Protein AF-A0A1Y3CKL7-F1 (afdb_monomer_lite)

Sequence (317 aa):
MIQVKGFGCINDEIVVNDAALANHAFNLDKCYLYSNSNYLGYRLSKSLPLSNISVQTYENTKYHKLETQFMTFKQHLEHIEASKILGVAQRFLVNVNEHDEGIYQHGQYIQQNPKSIPYSPKDQAVEFSLYSEIAKISVCVDNMNDILKIMKSADYRKVRKLSEAYNDSLIIKAVMRHIDQNVFKRVKALKRYDTEQLEKLINQGLKKLDKCHEIGFIGSKLQHKFFTLDEEHRLVIRPKQAVNFVNKYCQVSILNSKKIYEQKIVNFECLGWGGYQYRALSYMSSITPRWIELNGERYDASLGGLVISVSELSIAA

pLDDT: mean 80.96, std 14.64, range [27.84, 97.81]

Structure (mmCIF, N/CA/C/O backbone):
data_AF-A0A1Y3CKL7-F1
#
_entry.id   AF-A0A1Y3CKL7-F1
#
loop_
_atom_site.group_PDB
_atom_site.id
_atom_site.type_symbol
_atom_site.label_atom_id
_atom_site.label_alt_id
_atom_site.label_comp_id
_atom_site.label_asym_id
_atom_site.label_entity_id
_atom_site.label_seq_id
_atom_site.pdbx_PDB_ins_code
_atom_site.Cartn_x
_atom_site.Cartn_y
_atom_site.Cartn_z
_atom_site.occupancy
_atom_site.B_iso_or_equiv
_atom_site.auth_seq_id
_atom_site.auth_comp_id
_atom_site.auth_asym_id
_atom_site.auth_atom_id
_atom_site.pdbx_PDB_model_num
ATOM 1 N N . MET A 1 1 ? 4.293 -23.844 35.782 1.00 32.72 1 MET A N 1
ATOM 2 C CA . MET A 1 1 ? 4.478 -25.023 34.911 1.00 32.72 1 MET A CA 1
ATOM 3 C C . MET A 1 1 ? 5.644 -24.724 33.971 1.00 32.72 1 MET A C 1
ATOM 5 O O . MET A 1 1 ? 5.502 -23.878 33.097 1.00 32.72 1 MET A O 1
ATOM 9 N N . ILE A 1 2 ? 6.829 -25.285 34.234 1.00 27.84 2 ILE A N 1
ATOM 10 C CA . ILE A 1 2 ? 8.044 -25.036 33.439 1.00 27.84 2 ILE A CA 1
ATOM 11 C C . ILE A 1 2 ? 7.982 -25.965 32.221 1.00 27.84 2 ILE A C 1
ATOM 13 O O . ILE A 1 2 ? 8.231 -27.158 32.340 1.00 27.84 2 ILE A O 1
ATOM 17 N N . GLN A 1 3 ? 7.591 -25.442 31.057 1.00 35.19 3 GLN A N 1
ATOM 18 C CA . GLN A 1 3 ? 7.658 -26.192 29.799 1.00 35.19 3 GLN A CA 1
ATOM 19 C C . GLN A 1 3 ? 9.116 -26.280 29.337 1.00 35.19 3 GLN A C 1
ATOM 21 O O . GLN A 1 3 ? 9.615 -25.401 28.632 1.00 35.19 3 GLN A O 1
ATOM 26 N N . VAL A 1 4 ? 9.806 -27.352 29.720 1.00 44.75 4 VAL A N 1
ATOM 27 C CA . VAL A 1 4 ? 11.068 -27.741 29.082 1.00 44.75 4 VAL A CA 1
ATOM 28 C C . VAL A 1 4 ? 10.707 -28.483 27.791 1.00 44.75 4 VAL A C 1
ATOM 30 O O . VAL A 1 4 ? 10.191 -29.594 27.836 1.00 44.75 4 VAL A O 1
ATOM 33 N N . LYS A 1 5 ? 10.937 -27.856 26.629 1.00 53.81 5 LYS A N 1
ATOM 34 C CA . LYS A 1 5 ? 10.480 -28.283 25.281 1.00 53.81 5 LYS A CA 1
ATOM 35 C C . LYS A 1 5 ? 11.058 -29.615 24.736 1.00 53.81 5 LYS A C 1
ATOM 37 O O . LYS A 1 5 ? 11.042 -29.821 23.528 1.00 53.81 5 LYS A O 1
ATOM 42 N N . GLY A 1 6 ? 11.557 -30.508 25.588 1.00 54.59 6 GLY A N 1
ATOM 43 C CA . GLY A 1 6 ? 12.088 -31.827 25.207 1.00 54.59 6 GLY A CA 1
ATOM 44 C C . GLY A 1 6 ? 11.461 -33.009 25.952 1.00 54.59 6 GLY A C 1
ATOM 45 O O . GLY A 1 6 ? 11.670 -34.151 25.554 1.00 54.59 6 GLY A O 1
ATOM 46 N N . PHE A 1 7 ? 10.668 -32.750 26.994 1.00 56.19 7 PHE A N 1
ATOM 47 C CA . PHE A 1 7 ? 10.088 -33.784 27.847 1.00 56.19 7 PHE A CA 1
ATOM 48 C C . PHE A 1 7 ? 8.566 -33.626 27.919 1.00 56.19 7 PHE A C 1
ATOM 50 O O . PHE A 1 7 ? 8.047 -32.511 28.011 1.00 56.19 7 PHE A O 1
ATOM 57 N N . GLY A 1 8 ? 7.857 -34.745 27.833 1.00 57.53 8 GLY A N 1
ATOM 58 C CA . GLY A 1 8 ? 6.432 -34.882 28.106 1.00 57.53 8 GLY A CA 1
ATOM 59 C C . GLY A 1 8 ? 6.201 -35.672 29.393 1.00 57.53 8 GLY A C 1
ATOM 60 O O . GLY A 1 8 ? 7.136 -36.210 29.978 1.00 57.53 8 GLY A O 1
ATOM 61 N N . CYS A 1 9 ? 4.949 -35.735 29.834 1.00 54.38 9 CYS A N 1
ATOM 62 C CA . CYS A 1 9 ? 4.526 -36.581 30.944 1.00 54.38 9 CYS A CA 1
ATOM 63 C C . CYS A 1 9 ? 3.371 -37.458 30.456 1.00 54.38 9 CYS A C 1
ATOM 65 O O . CYS A 1 9 ? 2.390 -36.926 29.931 1.00 54.38 9 CYS A O 1
ATOM 67 N N . ILE A 1 10 ? 3.508 -38.777 30.586 1.00 59.75 10 ILE A N 1
ATOM 68 C CA . ILE A 1 10 ? 2.442 -39.749 30.325 1.00 59.75 10 ILE A CA 1
ATOM 69 C C . ILE A 1 10 ? 2.371 -40.640 31.562 1.00 59.75 10 ILE A C 1
ATOM 71 O O . ILE A 1 10 ? 3.369 -41.254 31.917 1.00 59.75 10 ILE A O 1
ATOM 75 N N . ASN A 1 11 ? 1.207 -40.701 32.216 1.00 59.72 11 ASN A N 1
ATOM 76 C CA . ASN A 1 11 ? 0.989 -41.492 33.436 1.00 59.72 11 ASN A CA 1
ATOM 77 C C . ASN A 1 11 ? 2.028 -41.224 34.546 1.00 59.72 11 ASN A C 1
ATOM 79 O O . ASN A 1 11 ? 2.556 -42.160 35.134 1.00 59.72 11 ASN A O 1
ATOM 83 N N . ASP A 1 12 ? 2.340 -39.950 34.802 1.00 67.81 12 ASP A N 1
ATOM 84 C CA . ASP A 1 12 ? 3.338 -39.496 35.789 1.00 67.81 12 ASP A CA 1
ATOM 85 C C . ASP A 1 12 ? 4.795 -39.927 35.527 1.00 67.81 12 ASP A C 1
ATOM 87 O O . ASP A 1 12 ? 5.690 -39.606 36.311 1.00 67.81 12 ASP A O 1
ATOM 91 N N . GLU A 1 13 ? 5.077 -40.545 34.377 1.00 61.62 13 GLU A N 1
ATOM 92 C CA . GLU A 1 13 ? 6.436 -40.801 33.908 1.00 61.62 13 GLU A CA 1
ATOM 93 C C . GLU A 1 13 ? 6.894 -39.700 32.946 1.00 61.62 13 GLU A C 1
ATOM 95 O O . GLU A 1 13 ? 6.182 -39.295 32.020 1.00 61.62 13 GLU A O 1
ATOM 100 N N . ILE A 1 14 ? 8.112 -39.197 33.164 1.00 69.50 14 ILE A N 1
ATOM 101 C CA . ILE A 1 14 ? 8.747 -38.233 32.263 1.00 69.50 14 ILE A CA 1
ATOM 102 C C . ILE A 1 14 ? 9.202 -38.989 31.017 1.00 69.50 14 ILE A C 1
ATOM 104 O O . ILE A 1 14 ? 10.143 -39.779 31.068 1.00 69.50 14 ILE A O 1
ATOM 108 N N . VAL A 1 15 ? 8.559 -38.711 29.887 1.00 68.31 15 VAL A N 1
ATOM 109 C CA . VAL A 1 15 ? 8.851 -39.353 28.603 1.00 68.31 15 VAL A CA 1
ATOM 110 C C . VAL A 1 15 ? 9.522 -38.351 27.672 1.00 68.31 15 VAL A C 1
ATOM 112 O O . VAL A 1 15 ? 9.189 -37.165 27.657 1.00 68.31 15 VAL A O 1
ATOM 115 N N . VAL A 1 16 ? 10.478 -38.808 26.870 1.00 70.44 16 VAL A N 1
ATOM 116 C CA . VAL A 1 16 ? 11.099 -37.973 25.839 1.00 70.44 16 VAL A CA 1
ATOM 117 C C . VAL A 1 16 ? 10.074 -37.692 24.739 1.00 70.44 16 VAL A C 1
ATOM 119 O O . VAL A 1 16 ? 9.430 -38.602 24.225 1.00 70.44 16 VAL A O 1
ATOM 122 N N . ASN A 1 17 ? 9.889 -36.419 24.379 1.00 72.62 17 ASN A N 1
ATOM 123 C CA . ASN A 1 17 ? 8.992 -36.058 23.284 1.00 72.62 17 ASN A CA 1
ATOM 124 C C . ASN A 1 17 ? 9.756 -36.105 21.956 1.00 72.62 17 ASN A C 1
ATOM 126 O O . ASN A 1 17 ? 10.231 -35.080 21.457 1.00 72.62 17 ASN A O 1
ATOM 130 N N . ASP A 1 18 ? 9.858 -37.305 21.388 1.00 67.94 18 ASP A N 1
ATOM 131 C CA . ASP A 1 18 ? 10.599 -37.560 20.149 1.00 67.94 18 ASP A CA 1
ATOM 132 C C . ASP A 1 18 ? 10.104 -36.706 18.976 1.00 67.94 18 ASP A C 1
ATOM 134 O O . ASP A 1 18 ? 10.903 -36.241 18.166 1.00 67.94 18 ASP A O 1
ATOM 138 N N . ALA A 1 19 ? 8.802 -36.406 18.910 1.00 67.38 19 ALA A N 1
ATOM 139 C CA . ALA A 1 19 ? 8.233 -35.551 17.869 1.00 67.38 19 ALA A CA 1
ATOM 140 C C . ALA A 1 19 ? 8.690 -34.087 18.000 1.00 67.38 19 ALA A C 1
ATOM 142 O O . ALA A 1 19 ? 9.011 -33.436 17.001 1.00 67.38 19 ALA A O 1
ATOM 143 N N . ALA A 1 20 ? 8.753 -33.558 19.226 1.00 65.81 20 ALA A N 1
ATOM 144 C CA . ALA A 1 20 ? 9.260 -32.212 19.484 1.00 65.81 20 ALA A CA 1
ATOM 145 C C . ALA A 1 20 ? 10.767 -32.115 19.204 1.00 65.81 20 ALA A C 1
ATOM 147 O O . ALA A 1 20 ? 11.213 -31.139 18.594 1.00 65.81 20 ALA A O 1
ATOM 148 N N . LEU A 1 21 ? 11.535 -33.142 19.582 1.00 68.31 21 LEU A N 1
ATOM 149 C CA . LEU A 1 21 ? 12.965 -33.229 19.291 1.00 68.31 21 LEU A CA 1
ATOM 150 C C . LEU A 1 21 ? 13.237 -33.351 17.787 1.00 68.31 21 LEU A C 1
ATOM 152 O O . LEU A 1 21 ? 14.079 -32.619 17.267 1.00 68.31 21 LEU A O 1
ATOM 156 N N . ALA A 1 22 ? 12.489 -34.192 17.071 1.00 70.75 22 ALA A N 1
ATOM 157 C CA . ALA A 1 22 ? 12.605 -34.351 15.623 1.00 70.75 22 ALA A CA 1
ATOM 158 C C . ALA A 1 22 ? 12.264 -33.053 14.876 1.00 70.75 22 ALA A C 1
ATOM 160 O O . ALA A 1 22 ? 13.001 -32.638 13.984 1.00 70.75 22 ALA A O 1
ATOM 161 N N . ASN A 1 23 ? 11.195 -32.357 15.274 1.00 67.69 23 ASN A N 1
ATOM 162 C CA . ASN A 1 23 ? 10.833 -31.066 14.686 1.00 67.69 23 ASN A CA 1
ATOM 163 C C . ASN A 1 23 ? 11.895 -29.991 14.982 1.00 67.69 23 ASN A C 1
ATOM 165 O O . ASN A 1 23 ? 12.234 -29.179 14.120 1.00 67.69 23 ASN A O 1
ATOM 169 N N . HIS A 1 24 ? 12.466 -29.980 16.188 1.00 70.94 24 HIS A N 1
ATOM 170 C CA . HIS A 1 24 ? 13.547 -29.055 16.513 1.00 70.94 24 HIS A CA 1
ATOM 171 C C . HIS A 1 24 ? 14.810 -29.340 15.686 1.00 70.94 24 HIS A C 1
ATOM 173 O O . HIS A 1 24 ? 15.360 -28.415 15.089 1.00 70.94 24 HIS A O 1
ATOM 179 N N . ALA A 1 25 ? 15.211 -30.608 15.569 1.00 68.94 25 ALA A N 1
ATOM 180 C CA . ALA A 1 25 ? 16.330 -31.034 14.733 1.00 68.94 25 ALA A CA 1
ATOM 181 C C . ALA A 1 25 ? 16.113 -30.677 13.252 1.00 68.94 25 ALA A C 1
ATOM 183 O O . ALA A 1 25 ? 17.010 -30.131 12.617 1.00 68.94 25 ALA A O 1
ATOM 184 N N . PHE A 1 26 ? 14.902 -30.885 12.727 1.00 74.19 26 PHE A N 1
ATOM 185 C CA . PHE A 1 26 ? 14.543 -30.520 11.355 1.00 74.19 26 PHE A CA 1
ATOM 186 C C . PHE A 1 26 ? 14.626 -29.007 11.101 1.00 74.19 26 PHE A C 1
ATOM 188 O O . PHE A 1 26 ? 15.115 -28.565 10.061 1.00 74.19 26 PHE A O 1
ATOM 195 N N . ASN A 1 27 ? 14.177 -28.187 12.053 1.00 72.12 27 ASN A N 1
ATOM 196 C CA . ASN A 1 27 ? 14.289 -26.733 11.933 1.00 72.12 27 ASN A CA 1
ATOM 197 C C . ASN A 1 27 ? 15.746 -26.261 12.014 1.00 72.12 27 ASN A C 1
ATOM 199 O O . ASN A 1 27 ? 16.126 -25.352 11.277 1.00 72.12 27 ASN A O 1
ATOM 203 N N . LEU A 1 28 ? 16.564 -26.883 12.867 1.00 70.44 28 LEU A N 1
ATOM 204 C CA . LEU A 1 28 ? 18.001 -26.613 12.918 1.00 70.44 28 LEU A CA 1
ATOM 205 C C . LEU A 1 28 ? 18.675 -26.966 11.587 1.00 70.44 28 LEU A C 1
ATOM 207 O O . LEU A 1 28 ? 19.403 -26.135 11.048 1.00 70.44 28 LEU A O 1
ATOM 211 N N . ASP A 1 29 ? 18.361 -28.123 11.003 1.00 75.56 29 ASP A N 1
ATOM 212 C CA . ASP A 1 29 ? 18.857 -28.500 9.676 1.00 75.56 29 ASP A CA 1
ATOM 213 C C . ASP A 1 29 ? 18.482 -27.476 8.615 1.00 75.56 29 ASP A C 1
ATOM 215 O O . ASP A 1 29 ? 19.340 -26.979 7.887 1.00 75.56 29 ASP A O 1
ATOM 219 N N . LYS A 1 30 ? 17.205 -27.099 8.556 1.00 76.00 30 LYS A N 1
ATOM 220 C CA . LYS A 1 30 ? 16.716 -26.131 7.574 1.00 76.00 30 LYS A CA 1
ATOM 221 C C . LYS A 1 30 ? 17.423 -24.776 7.680 1.00 76.00 30 LYS A C 1
ATOM 223 O O . LYS A 1 30 ? 17.627 -24.117 6.663 1.00 76.00 30 LYS A O 1
ATOM 228 N N . CYS A 1 31 ? 17.785 -24.357 8.891 1.00 73.31 31 CYS A N 1
ATOM 229 C CA . CYS A 1 31 ? 18.454 -23.081 9.131 1.00 73.31 31 CYS A CA 1
ATOM 230 C C . CYS A 1 31 ? 19.965 -23.128 8.864 1.00 73.31 31 CYS A C 1
ATOM 232 O O . CYS A 1 31 ? 20.517 -22.136 8.382 1.00 73.31 31 CYS A O 1
ATOM 234 N N . TYR A 1 32 ? 20.632 -24.244 9.182 1.00 72.31 32 TYR A N 1
ATOM 235 C CA . TYR A 1 32 ? 22.094 -24.283 9.314 1.00 72.31 32 TYR A CA 1
ATOM 236 C C . TYR A 1 32 ? 22.823 -25.205 8.336 1.00 72.31 32 TYR A C 1
ATOM 238 O O . TYR A 1 32 ? 24.018 -25.006 8.123 1.00 72.31 32 TYR A O 1
ATOM 246 N N . LEU A 1 33 ? 22.146 -26.175 7.711 1.00 73.00 33 LEU A N 1
ATOM 247 C CA . LEU A 1 33 ? 22.807 -27.227 6.924 1.00 73.00 33 LEU A CA 1
ATOM 248 C C . LEU A 1 33 ? 23.657 -26.686 5.762 1.00 73.00 33 LEU A C 1
ATOM 250 O O . LEU A 1 33 ? 24.678 -27.277 5.440 1.00 73.00 33 LEU A O 1
ATOM 254 N N . TYR A 1 34 ? 23.283 -25.549 5.168 1.00 66.62 34 TYR A N 1
ATOM 255 C CA . TYR A 1 34 ? 24.013 -24.941 4.042 1.00 66.62 34 TYR A CA 1
ATOM 256 C C . TYR A 1 34 ? 24.621 -23.571 4.352 1.00 66.62 34 TYR A C 1
ATOM 258 O O . TYR A 1 34 ? 25.307 -22.996 3.512 1.00 66.62 34 TYR A O 1
ATOM 266 N N . SER A 1 35 ? 24.368 -23.039 5.546 1.00 71.81 35 SER A N 1
ATOM 267 C CA . SER A 1 35 ? 24.858 -21.727 5.983 1.00 71.81 35 SER A CA 1
ATOM 268 C C . SER A 1 35 ? 25.986 -21.832 7.016 1.00 71.81 35 SER A C 1
ATOM 270 O O . SER A 1 35 ? 26.672 -20.845 7.266 1.00 71.81 35 SER A O 1
ATOM 272 N N . ASN A 1 36 ? 26.209 -23.017 7.600 1.00 79.19 36 ASN A N 1
ATOM 273 C CA . ASN A 1 36 ? 27.262 -23.274 8.578 1.00 79.19 36 ASN A CA 1
ATOM 274 C C . ASN A 1 36 ? 28.048 -24.544 8.206 1.00 79.19 36 ASN A C 1
ATOM 276 O O . ASN A 1 36 ? 27.572 -25.668 8.373 1.00 79.19 36 ASN A O 1
ATOM 280 N N . SER A 1 37 ? 29.278 -24.354 7.728 1.00 77.31 37 SER A N 1
ATOM 281 C CA . SER A 1 37 ? 30.169 -25.429 7.274 1.00 77.31 37 SER A CA 1
ATOM 282 C C . SER A 1 37 ? 30.520 -26.439 8.372 1.00 77.31 37 SER A C 1
ATOM 284 O O . SER A 1 37 ? 30.623 -27.632 8.091 1.00 77.31 37 SER A O 1
ATOM 286 N N . ASN A 1 38 ? 30.633 -26.001 9.628 1.00 79.38 38 ASN A N 1
ATOM 287 C CA . ASN A 1 38 ? 30.901 -26.887 10.763 1.00 79.38 38 ASN A CA 1
ATOM 288 C C . ASN A 1 38 ? 29.691 -27.771 11.087 1.00 79.38 38 ASN A C 1
ATOM 290 O O . ASN A 1 38 ? 29.842 -28.965 11.347 1.00 79.38 38 ASN A O 1
ATOM 294 N N . TYR A 1 39 ? 28.482 -27.204 11.029 1.00 80.50 39 TYR A N 1
ATOM 295 C CA . TYR A 1 39 ? 27.249 -27.964 11.238 1.00 80.50 39 TYR A CA 1
ATOM 296 C C . TYR A 1 39 ? 27.023 -28.990 10.120 1.00 80.50 39 TYR A C 1
ATOM 298 O O . TYR A 1 39 ? 26.680 -30.141 10.393 1.00 80.50 39 TYR A O 1
ATOM 306 N N . LEU A 1 40 ? 27.292 -28.608 8.869 1.00 79.06 40 LEU A N 1
ATOM 307 C CA . LEU A 1 40 ? 27.279 -29.531 7.736 1.00 79.06 40 LEU A CA 1
ATOM 308 C C . LEU A 1 40 ? 28.293 -30.669 7.918 1.00 79.06 40 LEU A C 1
ATOM 310 O O . LEU A 1 40 ? 27.937 -31.833 7.747 1.00 79.06 40 LEU A O 1
ATOM 314 N N . GLY A 1 41 ? 29.527 -30.350 8.320 1.00 82.06 41 GLY A N 1
ATOM 315 C CA . GLY A 1 41 ? 30.560 -31.348 8.610 1.00 82.06 41 GLY A CA 1
ATOM 316 C C . GLY A 1 41 ? 30.128 -32.353 9.683 1.00 82.06 41 GLY A C 1
ATOM 317 O O . GLY A 1 41 ? 30.262 -33.559 9.488 1.00 82.06 41 GLY A O 1
ATOM 318 N N . TYR A 1 42 ? 29.517 -31.872 10.772 1.00 82.19 42 TYR A N 1
ATOM 319 C CA . TYR A 1 42 ? 28.928 -32.716 11.818 1.00 82.19 42 TYR A CA 1
ATOM 320 C C . TYR A 1 42 ? 27.803 -33.630 11.298 1.00 82.19 42 TYR A C 1
ATOM 322 O O . TYR A 1 42 ? 27.708 -34.798 11.674 1.00 82.19 42 TYR A O 1
ATOM 330 N N . ARG A 1 43 ? 26.932 -33.123 10.419 1.00 80.06 43 ARG A N 1
ATOM 331 C CA . ARG A 1 43 ? 25.84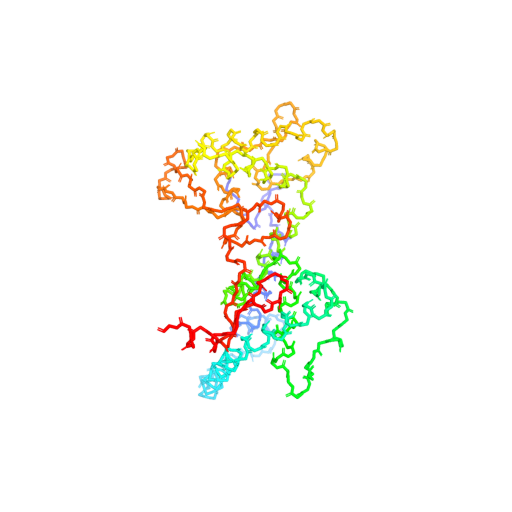5 -33.924 9.832 1.00 80.06 43 ARG A CA 1
ATOM 332 C C . ARG A 1 43 ? 26.367 -35.000 8.893 1.00 80.06 43 ARG A C 1
ATOM 334 O O . ARG A 1 43 ? 25.880 -36.126 8.931 1.00 80.06 43 ARG A O 1
ATOM 341 N N . LEU A 1 44 ? 27.378 -34.678 8.097 1.00 80.00 44 LEU A N 1
ATOM 342 C CA . LEU A 1 44 ? 28.006 -35.643 7.209 1.00 80.00 44 LEU A CA 1
ATOM 343 C C . LEU A 1 44 ? 28.745 -36.737 7.995 1.00 80.00 44 LEU A C 1
ATOM 345 O O . LEU A 1 44 ? 28.679 -37.893 7.592 1.00 80.00 44 LEU A O 1
ATOM 349 N N . SER A 1 45 ? 29.370 -36.424 9.139 1.00 82.56 45 SER A N 1
ATOM 350 C CA . SER A 1 45 ? 30.062 -37.437 9.955 1.00 82.56 45 SER A CA 1
ATOM 351 C C . SER A 1 45 ? 29.090 -38.393 10.652 1.00 82.56 45 SER A C 1
ATOM 353 O O . SER A 1 45 ? 29.392 -39.572 10.819 1.00 82.56 45 SER A O 1
ATOM 355 N N . LYS A 1 46 ? 27.881 -37.922 10.985 1.00 81.38 46 LYS A N 1
ATOM 356 C CA . LYS A 1 46 ? 26.767 -38.772 11.442 1.00 81.38 46 LYS A CA 1
ATOM 357 C C . LYS A 1 46 ? 26.276 -39.733 10.355 1.00 81.38 46 LYS A C 1
ATOM 359 O O . LYS A 1 46 ? 25.942 -40.870 10.669 1.00 81.38 46 LYS A O 1
ATOM 364 N N . SER A 1 47 ? 26.201 -39.280 9.104 1.00 80.38 47 SER A N 1
ATOM 365 C CA . SER A 1 47 ? 25.713 -40.089 7.976 1.00 80.38 47 SER A CA 1
ATOM 366 C C . SER A 1 47 ? 26.778 -41.005 7.367 1.00 80.38 47 SER A C 1
A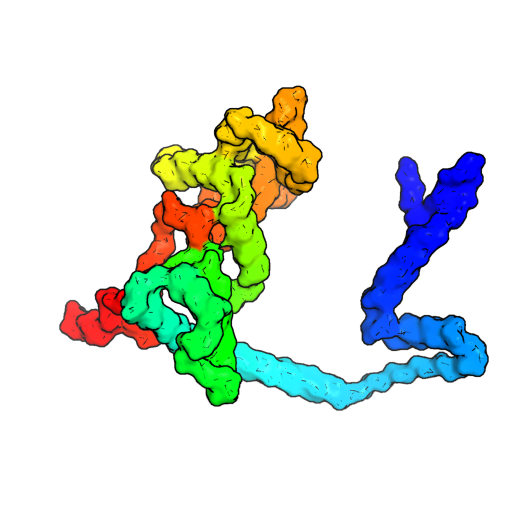TOM 368 O O . SER A 1 47 ? 26.432 -42.017 6.765 1.00 80.38 47 SER A O 1
ATOM 370 N N . LEU A 1 48 ? 28.060 -40.666 7.520 1.00 84.38 48 LEU A N 1
ATOM 371 C CA . LEU A 1 48 ? 29.203 -41.394 6.968 1.00 84.38 48 LEU A CA 1
ATOM 372 C C . LEU A 1 48 ? 30.207 -41.718 8.090 1.00 84.38 48 LEU A C 1
ATOM 374 O O . LEU A 1 48 ? 31.288 -41.132 8.136 1.00 84.38 48 LEU A O 1
ATOM 378 N N . PRO A 1 49 ? 29.872 -42.649 9.004 1.00 77.44 49 PRO A N 1
ATOM 379 C CA . PRO A 1 49 ? 30.626 -42.868 10.244 1.00 77.44 49 PRO A CA 1
ATOM 380 C C . PRO A 1 49 ? 32.045 -43.418 10.039 1.00 77.44 49 PRO A C 1
ATOM 382 O O . PRO A 1 49 ? 32.864 -43.351 10.949 1.00 77.44 49 PRO A O 1
ATOM 385 N N . LEU A 1 50 ? 32.346 -43.959 8.855 1.00 83.75 50 LEU A N 1
ATOM 386 C CA . LEU A 1 50 ? 33.668 -44.484 8.492 1.00 83.75 50 LEU A CA 1
ATOM 387 C C . LEU A 1 50 ? 34.535 -43.462 7.736 1.00 83.75 50 LEU A C 1
ATOM 389 O O . LEU A 1 50 ? 35.690 -43.746 7.426 1.00 83.75 50 LEU A O 1
ATOM 393 N N . SER A 1 51 ? 33.993 -42.282 7.427 1.00 79.62 51 SER A N 1
ATOM 394 C CA . SER A 1 51 ? 34.684 -41.247 6.660 1.00 79.62 51 SER A CA 1
ATOM 395 C C . SER A 1 51 ? 35.304 -40.206 7.585 1.00 79.62 51 SER A C 1
ATOM 397 O O . SER A 1 51 ? 34.641 -39.675 8.475 1.00 79.62 51 SER A O 1
ATOM 399 N N . ASN A 1 52 ? 36.565 -39.849 7.340 1.00 79.31 52 ASN A N 1
ATOM 400 C CA . ASN A 1 52 ? 37.205 -38.751 8.056 1.00 79.31 52 ASN A CA 1
ATOM 401 C C . ASN A 1 52 ? 36.825 -37.416 7.399 1.00 79.31 52 ASN A C 1
ATOM 403 O O . ASN A 1 52 ? 37.280 -37.105 6.297 1.00 79.31 52 ASN A O 1
ATOM 407 N N . ILE A 1 53 ? 35.957 -36.645 8.055 1.00 77.44 53 ILE A N 1
ATOM 408 C CA . ILE A 1 53 ? 35.480 -35.357 7.543 1.00 77.44 53 ILE A CA 1
ATOM 409 C C . ILE A 1 53 ? 36.266 -34.237 8.206 1.00 77.44 53 ILE A C 1
ATOM 411 O O . ILE A 1 53 ? 36.149 -34.012 9.408 1.00 77.44 53 ILE A O 1
ATOM 415 N N . SER A 1 54 ? 37.031 -33.500 7.404 1.00 76.12 54 SER A N 1
ATOM 416 C CA . SER A 1 54 ? 37.680 -32.262 7.831 1.00 76.12 54 SER A CA 1
ATOM 417 C C . SER A 1 54 ? 37.018 -31.068 7.150 1.00 76.12 54 SER A C 1
ATOM 419 O O . SER A 1 54 ? 36.752 -31.085 5.949 1.00 76.12 54 SER A O 1
ATOM 421 N N . VAL A 1 55 ? 36.723 -30.029 7.931 1.00 72.31 55 VAL A N 1
ATOM 422 C CA . VAL A 1 55 ? 36.212 -28.754 7.421 1.00 72.31 55 VAL A CA 1
ATOM 423 C C . VAL A 1 55 ? 37.397 -27.807 7.314 1.00 72.31 55 VAL A C 1
ATOM 425 O O . VAL A 1 55 ? 37.972 -27.414 8.325 1.00 72.31 55 VAL A O 1
ATOM 428 N N . GLN A 1 56 ? 37.775 -27.452 6.088 1.00 69.69 56 GLN A N 1
ATOM 429 C CA . GLN A 1 56 ? 38.773 -26.417 5.839 1.00 69.69 56 GLN A CA 1
ATOM 430 C C . GLN A 1 56 ? 38.054 -25.141 5.404 1.00 69.69 56 GLN A C 1
ATOM 432 O O . GLN A 1 56 ? 37.455 -25.078 4.331 1.00 69.69 56 GLN A O 1
ATOM 437 N N . THR A 1 57 ? 38.084 -24.118 6.255 1.00 60.72 57 THR A N 1
ATOM 438 C CA . THR A 1 57 ? 37.655 -22.765 5.896 1.00 60.72 57 THR A CA 1
ATOM 439 C C . THR A 1 57 ? 38.811 -22.051 5.219 1.00 60.72 57 THR A C 1
ATOM 441 O O . THR A 1 57 ? 39.787 -21.684 5.869 1.00 60.72 57 THR A O 1
ATOM 444 N N . TYR A 1 58 ? 38.705 -21.851 3.910 1.00 58.75 58 TYR A N 1
ATOM 445 C CA . TYR A 1 58 ? 39.621 -20.978 3.190 1.00 58.75 58 TYR A CA 1
ATOM 446 C C . TYR A 1 58 ? 39.105 -19.539 3.283 1.00 58.75 58 TYR A C 1
ATOM 448 O O . TYR A 1 58 ? 38.018 -19.249 2.779 1.00 58.75 58 TYR A O 1
ATOM 456 N N . GLU A 1 59 ? 39.883 -18.623 3.867 1.00 56.12 59 GLU A N 1
ATOM 457 C CA . GLU A 1 59 ? 39.715 -17.188 3.607 1.00 56.12 59 GLU A CA 1
ATOM 458 C C . GLU A 1 59 ? 40.127 -16.925 2.159 1.00 56.12 59 GLU A C 1
ATOM 460 O O . GLU A 1 59 ? 41.276 -16.635 1.828 1.00 56.12 59 GLU A O 1
ATOM 465 N N . ASN A 1 60 ? 39.189 -17.139 1.244 1.00 50.09 60 ASN A N 1
ATOM 466 C CA . ASN A 1 60 ? 39.462 -16.983 -0.167 1.00 50.09 60 ASN A CA 1
ATOM 467 C C . ASN A 1 60 ? 39.317 -15.500 -0.521 1.00 50.09 60 ASN A C 1
ATOM 469 O O . ASN A 1 60 ? 38.205 -14.989 -0.642 1.00 50.09 60 ASN A O 1
ATOM 473 N N . THR A 1 61 ? 40.433 -14.803 -0.736 1.00 55.28 61 THR A N 1
ATOM 474 C CA . THR A 1 61 ? 40.475 -13.414 -1.239 1.00 55.28 61 THR A CA 1
ATOM 475 C C . THR A 1 61 ? 39.653 -13.208 -2.523 1.00 55.28 61 THR A C 1
ATOM 477 O O . THR A 1 61 ? 39.205 -12.094 -2.803 1.00 55.28 61 THR A O 1
ATOM 480 N N . LYS A 1 62 ? 39.357 -14.279 -3.281 1.00 54.28 62 LYS A N 1
ATOM 481 C CA . LYS A 1 62 ? 38.413 -14.252 -4.414 1.00 54.28 62 LYS A CA 1
ATOM 482 C C . LYS A 1 62 ? 36.970 -13.926 -4.010 1.00 54.28 62 LYS A C 1
ATOM 484 O O . LYS A 1 62 ? 36.276 -13.286 -4.795 1.00 54.28 62 LYS A O 1
ATOM 489 N N . TYR A 1 63 ? 36.525 -14.321 -2.816 1.00 58.47 63 TYR A N 1
ATOM 490 C CA . TYR A 1 63 ? 35.162 -14.064 -2.338 1.00 58.47 63 TYR A CA 1
ATOM 491 C C . TYR A 1 63 ? 34.939 -12.579 -2.048 1.00 58.47 63 TYR A C 1
ATOM 493 O O . TYR A 1 63 ? 33.930 -12.024 -2.467 1.00 58.47 63 TYR A O 1
ATOM 501 N N . HIS A 1 64 ? 35.924 -11.909 -1.445 1.00 59.88 64 HIS A N 1
ATOM 502 C CA . HIS A 1 64 ? 35.836 -10.473 -1.182 1.00 59.88 64 HIS A CA 1
ATOM 503 C C . HIS A 1 64 ? 35.828 -9.646 -2.481 1.00 59.88 64 HIS A C 1
ATOM 505 O O . HIS A 1 64 ? 35.091 -8.667 -2.603 1.00 59.88 64 HIS A O 1
ATOM 511 N N . LYS A 1 65 ? 36.578 -10.082 -3.506 1.00 65.38 65 LYS A N 1
ATOM 512 C CA . LYS A 1 65 ? 36.554 -9.457 -4.840 1.00 65.38 65 LYS A CA 1
ATOM 513 C C . LYS A 1 65 ? 35.199 -9.631 -5.536 1.00 65.38 65 LYS A C 1
ATOM 515 O O . LYS A 1 65 ? 34.706 -8.675 -6.126 1.00 65.38 65 LYS A O 1
ATOM 520 N N . LEU A 1 66 ? 34.593 -10.817 -5.443 1.00 68.62 66 LEU A N 1
ATOM 521 C CA . LEU A 1 66 ? 33.247 -11.098 -5.961 1.00 68.62 66 LEU A CA 1
ATOM 522 C C . LEU A 1 66 ? 32.169 -10.292 -5.229 1.00 68.62 66 LEU A C 1
ATOM 524 O O . LEU A 1 66 ? 31.305 -9.712 -5.875 1.00 68.62 66 LEU A O 1
ATOM 528 N N . GLU A 1 67 ? 32.239 -10.212 -3.902 1.00 72.50 67 GLU A N 1
ATOM 529 C CA . GLU A 1 67 ? 31.323 -9.412 -3.087 1.00 72.50 67 GLU A CA 1
ATOM 530 C C . GLU A 1 67 ? 31.428 -7.921 -3.424 1.00 72.50 67 GLU A C 1
ATOM 532 O O . GLU A 1 67 ? 30.416 -7.265 -3.659 1.00 72.50 67 GLU A O 1
ATOM 537 N N . THR A 1 68 ? 32.650 -7.404 -3.561 1.00 73.81 68 THR A N 1
ATOM 538 C CA . THR A 1 68 ? 32.881 -6.020 -3.995 1.00 73.81 68 THR A CA 1
ATOM 539 C C . THR A 1 68 ? 32.307 -5.774 -5.391 1.00 73.81 68 THR A C 1
ATOM 541 O O . THR A 1 68 ? 31.565 -4.816 -5.584 1.00 73.81 68 THR A O 1
ATOM 544 N N . GLN A 1 69 ? 32.569 -6.668 -6.352 1.00 73.31 69 GLN A N 1
ATOM 545 C CA . GLN A 1 69 ? 32.009 -6.573 -7.705 1.00 73.31 69 GLN A CA 1
ATOM 546 C C . GLN A 1 69 ? 30.478 -6.628 -7.707 1.00 73.31 69 GLN A C 1
ATOM 548 O O . GLN A 1 69 ? 29.842 -5.870 -8.437 1.00 73.31 69 GLN A O 1
ATOM 553 N N . PHE A 1 70 ? 29.881 -7.481 -6.874 1.00 72.25 70 PHE A N 1
ATOM 554 C CA . PHE A 1 70 ? 28.435 -7.578 -6.727 1.00 72.25 70 PHE A CA 1
ATOM 555 C C . PHE A 1 70 ? 27.840 -6.289 -6.151 1.00 72.25 70 PHE A C 1
ATOM 557 O O . PHE A 1 70 ? 26.839 -5.797 -6.664 1.00 72.25 70 PHE A O 1
ATOM 564 N N . MET A 1 71 ? 28.475 -5.702 -5.134 1.00 76.62 71 MET A N 1
ATOM 565 C CA . MET A 1 71 ? 28.035 -4.436 -4.546 1.00 76.62 71 MET A CA 1
ATOM 566 C C . MET A 1 71 ? 28.161 -3.271 -5.532 1.00 76.62 71 MET A C 1
ATOM 568 O O . MET A 1 71 ? 27.224 -2.486 -5.656 1.00 76.62 71 MET A O 1
ATOM 572 N N . THR A 1 72 ? 29.260 -3.188 -6.288 1.00 77.75 72 THR A N 1
ATOM 573 C CA . THR A 1 72 ? 29.425 -2.184 -7.351 1.00 77.75 72 THR A CA 1
ATOM 574 C C . THR A 1 72 ? 28.378 -2.357 -8.450 1.00 77.75 72 THR A C 1
ATOM 576 O O . THR A 1 72 ? 27.768 -1.381 -8.881 1.00 77.75 72 THR A O 1
ATOM 579 N N . PHE A 1 73 ? 28.122 -3.594 -8.880 1.00 72.94 73 PHE A N 1
ATOM 580 C CA . PHE A 1 73 ? 27.095 -3.881 -9.877 1.00 72.94 73 PHE A CA 1
ATOM 581 C C . PHE A 1 73 ? 25.692 -3.528 -9.368 1.00 72.94 73 PHE A C 1
ATOM 583 O O . PHE A 1 73 ? 24.911 -2.915 -10.091 1.00 72.94 73 PHE A O 1
ATOM 590 N N . LYS A 1 74 ? 25.389 -3.836 -8.103 1.00 76.50 74 LYS A N 1
ATOM 591 C CA . LYS A 1 74 ? 24.130 -3.463 -7.453 1.00 76.50 74 LYS A CA 1
ATOM 592 C C . LYS A 1 74 ? 23.940 -1.944 -7.419 1.00 76.50 74 LYS A C 1
ATOM 594 O O . LYS A 1 74 ? 22.891 -1.469 -7.833 1.00 76.50 74 LYS A O 1
ATOM 599 N N . GLN A 1 75 ? 24.953 -1.188 -6.995 1.00 79.75 75 GLN A N 1
ATOM 600 C CA . GLN A 1 75 ? 24.907 0.281 -6.992 1.00 79.75 75 GLN A CA 1
ATOM 601 C C . GLN A 1 75 ? 24.722 0.852 -8.402 1.00 79.75 75 GLN A C 1
ATOM 603 O O . GLN A 1 75 ? 23.985 1.817 -8.595 1.00 79.75 75 GLN A O 1
ATOM 608 N N . HIS A 1 76 ? 25.372 0.249 -9.399 1.00 78.75 76 HIS A N 1
ATOM 609 C CA . HIS A 1 76 ? 25.208 0.646 -10.791 1.00 78.75 76 HIS A CA 1
ATOM 610 C C . HIS A 1 76 ? 23.774 0.414 -11.287 1.00 78.75 76 HIS A C 1
ATOM 612 O O . HIS A 1 76 ? 23.200 1.302 -11.914 1.00 78.75 76 HIS A O 1
ATOM 618 N N . LEU A 1 77 ? 23.169 -0.733 -10.958 1.00 77.75 77 LEU A N 1
ATOM 619 C CA . LEU A 1 77 ? 21.764 -1.006 -11.266 1.00 77.75 77 LEU A CA 1
ATOM 620 C C . LEU A 1 77 ? 20.820 -0.022 -10.567 1.00 77.75 77 LEU A C 1
ATOM 622 O O . LEU A 1 77 ? 19.958 0.546 -11.232 1.00 77.75 77 LEU A O 1
ATOM 626 N N . GLU A 1 78 ? 21.023 0.241 -9.274 1.00 82.62 78 GLU A N 1
ATOM 627 C CA . GLU A 1 78 ? 20.233 1.221 -8.512 1.00 82.62 78 GLU A CA 1
ATOM 628 C C . GLU A 1 78 ? 20.319 2.622 -9.145 1.00 82.62 78 GLU A C 1
ATOM 630 O O . GLU A 1 78 ? 19.315 3.328 -9.248 1.00 82.62 78 GLU A O 1
ATOM 635 N N . HIS A 1 79 ? 21.499 3.018 -9.633 1.00 87.19 79 HIS A N 1
ATOM 636 C CA . HIS A 1 79 ? 21.684 4.285 -10.337 1.00 87.19 79 HIS A CA 1
ATOM 637 C C . HIS A 1 79 ? 20.955 4.321 -11.688 1.00 87.19 79 HIS A C 1
ATOM 639 O O . HIS A 1 79 ? 20.289 5.311 -12.003 1.00 87.19 79 HIS A O 1
ATOM 645 N N . ILE A 1 80 ? 21.037 3.242 -12.475 1.00 83.25 80 ILE A N 1
ATOM 646 C CA . ILE A 1 80 ? 20.320 3.138 -13.752 1.00 83.25 80 ILE A CA 1
ATOM 647 C C . ILE A 1 80 ? 18.808 3.224 -13.513 1.00 83.25 80 ILE A C 1
ATOM 649 O O . ILE A 1 80 ? 18.135 4.012 -14.179 1.00 83.25 80 ILE A O 1
ATOM 653 N N . GLU A 1 81 ? 18.273 2.470 -12.551 1.00 87.69 81 GLU A N 1
ATOM 654 C CA . GLU A 1 81 ? 16.850 2.502 -12.195 1.00 87.69 81 GLU A CA 1
ATOM 655 C C . GLU A 1 81 ? 16.407 3.905 -11.773 1.00 87.69 81 GLU A C 1
ATOM 657 O O . GLU A 1 81 ? 15.425 4.430 -12.305 1.00 87.69 81 GLU A O 1
ATOM 662 N N . ALA A 1 82 ? 17.171 4.555 -10.889 1.00 86.88 82 ALA A N 1
ATOM 663 C CA . ALA A 1 82 ? 16.882 5.910 -10.431 1.00 86.88 82 ALA A CA 1
ATOM 664 C C . ALA A 1 82 ? 16.884 6.938 -11.574 1.00 86.88 82 ALA A C 1
ATOM 666 O O . ALA A 1 82 ? 16.057 7.849 -11.570 1.00 86.88 82 ALA A O 1
ATOM 667 N N . SER A 1 83 ? 17.767 6.787 -12.567 1.00 90.44 83 SER A N 1
ATOM 668 C CA . SER A 1 83 ? 17.813 7.686 -13.729 1.00 90.44 83 SER A CA 1
ATOM 669 C C . SER A 1 83 ? 16.628 7.504 -14.687 1.00 90.44 83 SER A C 1
ATOM 671 O O . SER A 1 83 ? 16.236 8.446 -15.371 1.00 90.44 83 SER A O 1
ATOM 673 N N . LYS A 1 84 ? 16.027 6.307 -14.724 1.00 93.44 84 LYS A N 1
ATOM 674 C CA . LYS A 1 84 ? 14.968 5.944 -15.680 1.00 93.44 84 LYS A CA 1
ATOM 675 C C . LYS A 1 84 ? 13.555 6.058 -15.114 1.00 93.44 84 LYS A C 1
ATOM 677 O O . LYS A 1 84 ? 12.614 6.275 -15.877 1.00 93.44 84 LYS A O 1
ATOM 682 N N . ILE A 1 85 ? 13.386 5.938 -13.795 1.00 94.50 85 ILE A N 1
ATOM 683 C CA . ILE A 1 85 ? 12.070 5.843 -13.143 1.00 94.50 85 ILE A CA 1
ATOM 684 C C . ILE A 1 85 ? 11.119 6.995 -13.493 1.00 94.50 85 ILE A C 1
ATOM 686 O O . ILE A 1 85 ? 9.937 6.751 -13.719 1.00 94.50 85 ILE A O 1
ATOM 690 N N . LEU A 1 86 ? 11.618 8.231 -13.596 1.00 94.56 86 LEU A N 1
ATOM 691 C CA . LEU A 1 86 ? 10.781 9.394 -13.910 1.00 94.56 86 LEU A CA 1
ATOM 692 C C . LEU A 1 86 ? 10.263 9.352 -15.351 1.00 94.56 86 LEU A C 1
ATOM 694 O O . LEU A 1 86 ? 9.079 9.586 -15.574 1.00 94.56 86 LEU A O 1
ATOM 698 N N . GLY A 1 87 ? 11.113 8.985 -16.317 1.00 95.50 87 GLY A N 1
ATOM 699 C CA . GLY A 1 87 ? 10.702 8.824 -17.716 1.00 95.50 87 GLY A CA 1
ATOM 700 C C . GLY A 1 87 ? 9.708 7.676 -17.910 1.00 95.50 87 GLY A C 1
ATOM 701 O O . GLY A 1 87 ? 8.745 7.808 -18.663 1.00 95.50 87 GLY A O 1
ATOM 702 N N . VAL A 1 88 ? 9.888 6.571 -17.181 1.00 97.00 88 VAL A N 1
ATOM 703 C CA . VAL A 1 88 ? 8.944 5.442 -17.197 1.00 97.00 88 VAL A CA 1
ATOM 704 C C . VAL A 1 88 ? 7.605 5.834 -16.564 1.00 97.00 88 VAL A C 1
ATOM 706 O O . VAL A 1 88 ? 6.555 5.513 -17.118 1.00 97.00 88 VAL A O 1
ATOM 709 N N . ALA A 1 89 ? 7.617 6.563 -15.444 1.00 96.50 89 ALA A N 1
ATOM 710 C CA . ALA A 1 89 ? 6.404 7.066 -14.800 1.00 96.50 89 ALA A CA 1
ATOM 711 C C . ALA A 1 89 ? 5.648 8.069 -15.680 1.00 96.50 89 ALA A C 1
ATOM 713 O O . ALA A 1 89 ? 4.425 7.989 -15.787 1.00 96.50 89 ALA A O 1
ATOM 714 N N . GLN A 1 90 ? 6.371 8.960 -16.362 1.00 95.50 90 GLN A N 1
ATOM 715 C CA . GLN A 1 90 ? 5.799 9.886 -17.335 1.00 95.50 90 GLN A CA 1
ATOM 716 C C . GLN A 1 90 ? 5.129 9.119 -18.477 1.00 95.50 90 GLN A C 1
ATOM 718 O O . GLN A 1 90 ? 3.958 9.347 -18.766 1.00 95.50 90 GLN A O 1
ATOM 723 N N . ARG A 1 91 ? 5.829 8.146 -19.079 1.00 96.12 91 ARG A N 1
ATOM 724 C CA . ARG A 1 91 ? 5.251 7.292 -20.127 1.00 96.12 91 ARG A CA 1
ATOM 725 C C . ARG A 1 91 ? 4.023 6.527 -19.631 1.00 96.12 91 ARG A C 1
ATOM 727 O O . ARG A 1 91 ? 3.072 6.360 -20.383 1.00 96.12 91 ARG A O 1
ATOM 734 N N . PHE A 1 92 ? 4.026 6.057 -18.385 1.00 96.50 92 PHE A N 1
ATOM 735 C CA . PHE A 1 92 ? 2.865 5.392 -17.798 1.00 96.50 92 PHE A CA 1
ATOM 736 C C . PHE A 1 92 ? 1.654 6.330 -17.732 1.00 96.50 92 PHE A C 1
ATOM 738 O O . PHE A 1 92 ? 0.578 5.935 -18.164 1.00 96.50 92 PHE A O 1
ATOM 745 N N . LEU A 1 93 ? 1.831 7.570 -17.260 1.00 94.56 93 LEU A N 1
ATOM 746 C CA . LEU A 1 93 ? 0.764 8.578 -17.210 1.00 94.56 93 LEU A CA 1
ATOM 747 C C . LEU A 1 93 ? 0.250 8.979 -18.597 1.00 94.56 93 LEU A C 1
ATOM 749 O O . LEU A 1 93 ? -0.955 9.094 -18.787 1.00 94.56 93 LEU A O 1
ATOM 753 N N . VAL A 1 94 ? 1.140 9.141 -19.575 1.00 93.69 94 VAL A N 1
ATOM 754 C CA . VAL A 1 94 ? 0.730 9.411 -20.961 1.00 93.69 94 VAL A CA 1
ATOM 755 C C . VAL A 1 94 ? -0.171 8.289 -21.477 1.00 93.69 94 VAL A C 1
ATOM 757 O O . VAL A 1 94 ? -1.253 8.566 -21.982 1.00 93.69 94 VAL A O 1
ATOM 760 N N . ASN A 1 95 ? 0.210 7.027 -21.264 1.00 94.25 95 ASN A N 1
ATOM 761 C CA . ASN A 1 95 ? -0.596 5.889 -21.705 1.00 94.25 95 ASN A CA 1
ATOM 762 C C . ASN A 1 95 ? -1.947 5.798 -20.967 1.00 94.25 95 ASN A C 1
ATOM 764 O O . ASN A 1 95 ? -2.942 5.446 -21.590 1.00 94.25 95 ASN A O 1
ATOM 768 N N . VAL A 1 96 ? -1.988 6.126 -19.668 1.00 92.44 96 VAL A N 1
ATOM 769 C CA . VAL A 1 96 ? -3.227 6.252 -18.868 1.00 92.44 96 VAL A CA 1
ATOM 770 C C . VAL A 1 96 ? -4.182 7.247 -19.540 1.00 92.44 96 VAL A C 1
ATOM 772 O O . VAL A 1 96 ? -5.327 6.908 -19.828 1.00 92.44 96 VAL A O 1
ATOM 775 N N . ASN A 1 97 ? -3.678 8.433 -19.886 1.00 90.38 97 ASN A N 1
ATOM 776 C CA . ASN A 1 97 ? -4.460 9.482 -20.536 1.00 90.38 97 ASN A CA 1
ATOM 777 C C . ASN A 1 97 ? -4.894 9.116 -21.968 1.00 90.38 97 ASN A C 1
ATOM 779 O O . ASN A 1 97 ? -6.028 9.379 -22.349 1.00 90.38 97 ASN A O 1
ATOM 783 N N . GLU A 1 98 ? -4.015 8.501 -22.767 1.00 89.75 98 GLU A N 1
ATOM 784 C CA . GLU A 1 98 ? -4.307 8.092 -24.155 1.00 89.75 98 GLU A CA 1
ATOM 785 C C . GLU A 1 98 ? -5.470 7.096 -24.262 1.00 89.75 98 GLU A C 1
ATOM 787 O O . GLU A 1 98 ? -6.176 7.087 -25.269 1.00 89.75 98 GLU A O 1
ATOM 792 N N . HIS A 1 99 ? -5.677 6.272 -23.234 1.00 84.81 99 HIS A N 1
ATOM 793 C CA . HIS A 1 99 ? -6.744 5.271 -23.202 1.00 84.81 99 HIS A CA 1
ATOM 794 C C . HIS A 1 99 ? -7.970 5.736 -22.398 1.00 84.81 99 HIS A C 1
ATOM 796 O O . HIS A 1 99 ? -8.915 4.965 -22.253 1.00 84.81 99 HIS A O 1
ATOM 802 N N . ASP A 1 100 ? -7.965 6.978 -21.887 1.00 77.25 100 ASP A N 1
ATOM 803 C CA . ASP A 1 100 ? -8.965 7.513 -20.944 1.00 77.25 100 ASP A CA 1
ATOM 804 C C . ASP A 1 100 ? -9.232 6.549 -19.768 1.00 77.25 100 ASP A C 1
ATOM 806 O O . ASP A 1 100 ? -10.347 6.362 -19.272 1.00 77.25 100 ASP A O 1
ATOM 810 N N . GLU A 1 101 ? -8.169 5.873 -19.334 1.00 77.38 101 GLU A N 1
ATOM 811 C CA . GLU A 1 101 ? -8.192 4.919 -18.240 1.00 77.38 101 GLU A CA 1
ATOM 812 C C . GLU A 1 101 ? -7.615 5.589 -16.997 1.00 77.38 101 GLU A C 1
ATOM 814 O O . GLU A 1 101 ? -6.615 6.287 -17.062 1.00 77.38 101 GLU A O 1
ATOM 819 N N . GLY A 1 102 ? -8.195 5.357 -15.820 1.00 86.69 102 GLY A N 1
ATOM 820 C CA . GLY A 1 102 ? -7.513 5.717 -14.577 1.00 86.69 102 GLY A CA 1
ATOM 821 C C . GLY A 1 102 ? -6.265 4.850 -14.368 1.00 86.69 102 GLY A C 1
ATOM 822 O O . GLY A 1 102 ? -6.206 3.708 -14.829 1.00 86.69 102 GLY A O 1
ATOM 823 N N . ILE A 1 103 ? -5.295 5.338 -13.583 1.00 91.81 103 ILE A N 1
ATOM 824 C CA . ILE A 1 103 ? -4.065 4.601 -13.214 1.00 91.81 103 ILE A CA 1
ATOM 825 C C . ILE A 1 103 ? -4.325 3.143 -12.790 1.00 91.81 103 ILE A C 1
ATOM 827 O O . ILE A 1 103 ? -3.532 2.244 -13.088 1.00 91.81 103 ILE A O 1
ATOM 831 N N . TYR A 1 104 ? -5.442 2.902 -12.100 1.00 91.75 104 TYR A N 1
ATOM 832 C CA . TYR A 1 104 ? -5.859 1.564 -11.696 1.00 91.75 104 TYR A CA 1
ATOM 833 C C . TYR A 1 104 ? -6.187 0.657 -12.886 1.00 91.75 104 TYR A C 1
ATOM 835 O O . TYR A 1 104 ? -5.686 -0.467 -12.942 1.00 91.75 104 TYR A O 1
ATOM 843 N N . GLN A 1 105 ? -7.053 1.119 -13.792 1.00 92.44 105 GLN A N 1
ATOM 844 C CA . GLN A 1 105 ? -7.534 0.352 -14.940 1.00 92.44 105 GLN A CA 1
ATOM 845 C C . GLN A 1 105 ? -6.356 -0.024 -15.834 1.00 92.44 105 GLN A C 1
ATOM 847 O O . GLN A 1 105 ? -6.146 -1.212 -16.085 1.00 92.44 105 GLN A O 1
ATOM 852 N N . HIS A 1 106 ? -5.500 0.953 -16.135 1.00 95.06 106 HIS A N 1
ATOM 853 C CA . HIS A 1 106 ? -4.289 0.723 -16.915 1.00 95.06 106 HIS A CA 1
ATOM 854 C C . HIS A 1 106 ? -3.348 -0.274 -16.226 1.00 95.06 106 HIS A C 1
ATOM 856 O O . HIS A 1 106 ? -2.832 -1.211 -16.835 1.00 95.06 106 HIS A O 1
ATOM 862 N N . GLY A 1 107 ? -3.180 -0.153 -14.904 1.00 95.06 107 GLY A N 1
ATOM 863 C CA . GLY A 1 107 ? -2.430 -1.117 -14.097 1.00 95.06 107 GLY A CA 1
ATOM 864 C C . GLY A 1 107 ? -2.938 -2.553 -14.214 1.00 95.06 107 GLY A C 1
ATOM 865 O O . GLY A 1 107 ? -2.147 -3.485 -14.380 1.00 95.06 107 GLY A O 1
ATOM 866 N N . GLN A 1 108 ? -4.257 -2.744 -14.143 1.00 94.56 108 GLN A N 1
ATOM 867 C CA . GLN A 1 108 ? -4.873 -4.058 -14.320 1.00 94.56 108 GLN A CA 1
ATOM 868 C C . GLN A 1 108 ? -4.687 -4.589 -15.737 1.00 94.56 108 GLN A C 1
ATOM 870 O O . GLN A 1 108 ? -4.319 -5.754 -15.900 1.00 94.56 108 GLN A O 1
ATOM 875 N N . TYR A 1 109 ? -4.911 -3.738 -16.737 1.00 95.56 109 TYR A N 1
ATOM 876 C CA . TYR A 1 109 ? -4.749 -4.087 -18.139 1.00 95.56 109 TYR A CA 1
ATOM 877 C C . TYR A 1 109 ? -3.328 -4.578 -18.425 1.00 95.56 109 TYR A C 1
ATOM 879 O O . TYR A 1 109 ? -3.160 -5.662 -18.982 1.00 95.56 109 TYR A O 1
ATOM 887 N N . ILE A 1 110 ? -2.304 -3.858 -17.960 1.00 96.25 110 ILE A N 1
ATOM 888 C CA . ILE A 1 110 ? -0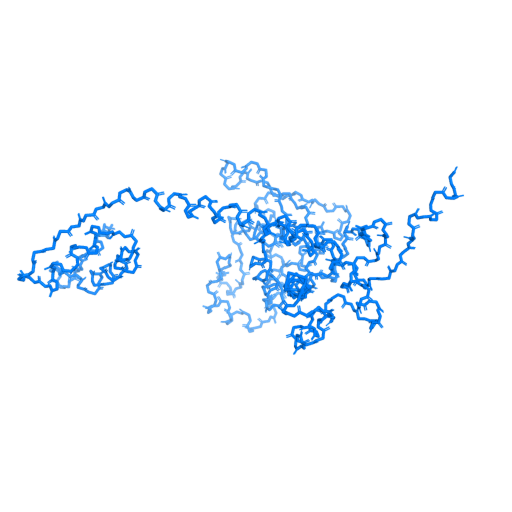.895 -4.234 -18.130 1.00 96.25 110 ILE A CA 1
ATOM 889 C C . ILE A 1 110 ? -0.548 -5.535 -17.395 1.00 96.25 110 ILE A C 1
ATOM 891 O O . ILE A 1 110 ? 0.204 -6.357 -17.919 1.00 96.25 110 ILE A O 1
ATOM 895 N N . GLN A 1 111 ? -1.101 -5.770 -16.200 1.00 94.00 111 GLN A N 1
ATOM 896 C CA . GLN A 1 111 ? -0.884 -7.035 -15.485 1.00 94.00 111 GLN A CA 1
ATOM 897 C C . GLN A 1 111 ? -1.493 -8.238 -16.214 1.00 94.00 111 GLN A C 1
ATOM 899 O O . GLN A 1 111 ? -0.911 -9.322 -16.187 1.00 94.00 111 GLN A O 1
ATOM 904 N N . GLN A 1 112 ? -2.643 -8.053 -16.863 1.00 95.38 112 GLN A N 1
ATOM 905 C CA . GLN A 1 112 ? -3.294 -9.085 -17.671 1.00 95.38 112 GLN A CA 1
ATOM 906 C C . GLN A 1 112 ? -2.634 -9.236 -19.049 1.00 95.38 112 GLN A C 1
ATOM 908 O O . GLN A 1 112 ? -2.595 -10.337 -19.595 1.00 95.38 112 GLN A O 1
ATOM 913 N N . ASN A 1 113 ? -2.055 -8.154 -19.578 1.00 95.06 113 ASN A N 1
ATOM 914 C CA . ASN A 1 113 ? -1.457 -8.083 -20.907 1.00 95.06 113 ASN A CA 1
ATOM 915 C C . ASN A 1 113 ? -0.021 -7.520 -20.859 1.00 95.06 113 ASN A C 1
ATOM 917 O O . ASN A 1 113 ? 0.231 -6.431 -21.376 1.00 95.06 113 ASN A O 1
ATOM 921 N N . PRO A 1 114 ? 0.976 -8.257 -20.323 1.00 92.44 114 PRO A N 1
ATOM 922 C CA . PRO A 1 114 ? 2.352 -7.753 -20.217 1.00 92.44 114 PRO A CA 1
ATOM 923 C C . PRO A 1 114 ? 3.012 -7.396 -21.558 1.00 92.44 114 PRO A C 1
ATOM 925 O O . PRO A 1 114 ? 4.001 -6.670 -21.586 1.00 92.44 114 PRO A O 1
ATOM 928 N N . LYS A 1 115 ? 2.472 -7.899 -22.678 1.00 92.31 115 LYS A N 1
ATOM 929 C CA . LYS A 1 115 ? 2.921 -7.562 -24.039 1.00 92.31 115 LYS A CA 1
ATOM 930 C C . LYS A 1 115 ? 2.595 -6.119 -24.442 1.00 92.31 115 LYS A C 1
ATOM 932 O O . LYS A 1 115 ? 3.194 -5.627 -25.388 1.00 92.31 115 LYS A O 1
ATOM 937 N N . SER A 1 116 ? 1.676 -5.462 -23.736 1.00 93.31 116 SER A N 1
ATOM 938 C CA . SER A 1 116 ? 1.271 -4.073 -23.980 1.00 93.31 116 SER A CA 1
ATOM 939 C C . SER A 1 116 ? 2.197 -3.050 -23.305 1.00 93.31 116 SER A C 1
ATOM 941 O O . SER A 1 116 ? 1.985 -1.848 -23.432 1.00 93.31 116 SER A O 1
ATOM 943 N N . ILE A 1 117 ? 3.227 -3.503 -22.580 1.00 95.19 117 ILE A N 1
ATOM 944 C CA . ILE A 1 117 ? 4.275 -2.628 -22.042 1.00 95.19 117 ILE A CA 1
ATOM 945 C C . ILE A 1 117 ? 5.091 -2.065 -23.222 1.00 95.19 117 ILE A C 1
ATOM 947 O O . ILE A 1 117 ? 5.574 -2.849 -24.039 1.00 95.19 117 ILE A O 1
ATOM 951 N N . PRO A 1 118 ? 5.315 -0.738 -23.310 1.00 95.44 118 PRO A N 1
ATOM 952 C CA . PRO A 1 118 ? 5.926 -0.092 -24.480 1.00 95.44 118 PRO A CA 1
ATOM 953 C C . PRO A 1 118 ? 7.456 -0.262 -24.569 1.00 95.44 118 PRO A C 1
ATOM 955 O O . PRO A 1 118 ? 8.121 0.485 -25.282 1.00 95.44 118 PRO A O 1
ATOM 958 N N . TYR A 1 119 ? 8.027 -1.212 -23.829 1.00 95.56 119 TYR A N 1
ATOM 959 C CA . TYR A 1 119 ? 9.466 -1.433 -23.722 1.00 95.56 119 TYR A CA 1
ATOM 960 C C . TYR A 1 119 ? 9.809 -2.875 -24.089 1.00 95.56 119 TYR A C 1
ATOM 962 O O . TYR A 1 119 ? 9.098 -3.808 -23.716 1.00 95.56 119 TYR A O 1
ATOM 970 N N . SER A 1 120 ? 10.925 -3.075 -24.790 1.00 92.12 120 SER A N 1
ATOM 971 C CA . SER A 1 120 ? 11.423 -4.423 -25.090 1.00 92.12 120 SER A CA 1
ATOM 972 C C . SER A 1 120 ? 11.986 -5.084 -23.823 1.00 92.12 120 SER A C 1
ATOM 974 O O . SER A 1 120 ? 12.879 -4.514 -23.197 1.00 92.12 120 SER A O 1
ATOM 976 N N . PRO A 1 121 ? 11.576 -6.314 -23.456 1.00 86.44 121 PRO A N 1
ATOM 977 C CA . PRO A 1 121 ? 12.159 -7.024 -22.316 1.00 86.44 121 PRO A CA 1
ATOM 978 C C . PRO A 1 121 ? 13.622 -7.437 -22.549 1.00 86.44 121 PRO A C 1
ATOM 980 O O . PRO A 1 121 ? 14.305 -7.794 -21.593 1.00 86.44 121 PRO A O 1
ATOM 983 N N . LYS A 1 122 ? 14.104 -7.414 -23.802 1.00 85.44 122 LYS A N 1
ATOM 984 C CA . LYS A 1 122 ? 15.501 -7.719 -24.148 1.00 85.44 122 LYS A CA 1
ATOM 985 C C . LYS A 1 122 ? 16.363 -6.462 -24.199 1.00 85.44 122 LYS A C 1
ATOM 987 O O . LYS A 1 122 ? 17.436 -6.444 -23.610 1.00 85.44 122 LYS A O 1
ATOM 992 N N . ASP A 1 123 ? 15.872 -5.421 -24.866 1.00 87.62 123 ASP A N 1
ATOM 993 C CA . ASP A 1 123 ? 16.673 -4.228 -25.174 1.00 87.62 123 ASP A CA 1
ATOM 994 C C . ASP A 1 123 ? 16.492 -3.117 -24.127 1.00 87.62 123 ASP A C 1
ATOM 996 O O . ASP A 1 123 ? 17.371 -2.282 -23.935 1.00 87.62 123 ASP A O 1
ATOM 1000 N N . GLN A 1 124 ? 15.359 -3.117 -23.418 1.00 90.75 124 GLN A N 1
ATOM 1001 C CA . GLN A 1 124 ? 14.955 -2.103 -22.436 1.00 90.75 124 GLN A CA 1
ATOM 1002 C C . GLN A 1 124 ? 14.438 -2.773 -21.154 1.00 90.75 124 GLN A C 1
ATOM 1004 O O . GLN A 1 124 ? 13.377 -2.441 -20.621 1.00 90.75 124 GLN A O 1
ATOM 1009 N N . ALA A 1 125 ? 15.188 -3.766 -20.668 1.00 88.75 125 ALA A N 1
ATOM 1010 C CA . ALA A 1 125 ? 14.780 -4.619 -19.553 1.00 88.75 125 ALA A CA 1
ATOM 1011 C C . ALA A 1 125 ? 14.485 -3.836 -18.258 1.00 88.75 125 ALA A C 1
ATOM 1013 O O . ALA A 1 125 ? 13.558 -4.186 -17.526 1.00 88.75 125 ALA A O 1
ATOM 1014 N N . VAL A 1 126 ? 15.242 -2.766 -17.985 1.00 88.31 126 VAL A N 1
ATOM 1015 C CA . VAL A 1 126 ? 15.047 -1.931 -16.788 1.00 88.31 126 VAL A CA 1
ATOM 1016 C C . VAL A 1 126 ? 13.729 -1.166 -16.878 1.00 88.31 126 VAL A C 1
ATOM 1018 O O . VAL A 1 126 ? 12.913 -1.241 -15.966 1.00 88.31 126 VAL A O 1
ATOM 1021 N N . GLU A 1 127 ? 13.479 -0.481 -17.992 1.00 95.69 127 GLU A N 1
ATOM 1022 C CA . GLU A 1 127 ? 12.241 0.259 -18.231 1.00 95.69 127 GLU A CA 1
ATOM 1023 C C . GLU A 1 127 ? 11.022 -0.664 -18.226 1.00 95.69 127 GLU A C 1
ATOM 1025 O O . GLU A 1 127 ? 10.012 -0.345 -17.600 1.00 95.69 127 GLU A O 1
ATOM 1030 N N . PHE A 1 128 ? 11.137 -1.840 -18.852 1.00 94.31 128 PHE A N 1
ATOM 1031 C CA . PHE A 1 128 ? 10.106 -2.874 -18.814 1.00 94.31 128 PHE A CA 1
ATOM 1032 C C . PHE A 1 128 ? 9.788 -3.300 -17.373 1.00 94.31 128 PHE A C 1
ATOM 1034 O O . PHE A 1 128 ? 8.619 -3.366 -16.985 1.00 94.31 128 PHE A O 1
ATOM 1041 N N . SER A 1 129 ? 10.823 -3.557 -16.563 1.00 93.31 129 SER A N 1
ATOM 1042 C CA . SER A 1 129 ? 10.674 -3.944 -15.156 1.00 93.31 129 SER A CA 1
ATOM 1043 C C . SER A 1 129 ? 10.005 -2.841 -14.333 1.00 93.31 129 SER A C 1
ATOM 1045 O O . SER A 1 129 ? 9.013 -3.105 -13.653 1.00 93.31 129 SER A O 1
ATOM 1047 N N . LEU A 1 130 ? 10.484 -1.599 -14.457 1.00 95.25 130 LEU A N 1
ATOM 1048 C CA . LEU A 1 130 ? 9.928 -0.435 -13.762 1.00 95.25 130 LEU A CA 1
ATOM 1049 C C . LEU A 1 130 ? 8.462 -0.202 -14.143 1.00 95.25 130 LEU A C 1
ATOM 1051 O O . LEU A 1 130 ? 7.626 0.006 -13.268 1.00 95.25 130 LEU A O 1
ATOM 1055 N N . TYR A 1 131 ? 8.118 -0.297 -15.430 1.00 97.81 131 TYR A N 1
ATOM 1056 C CA . TYR A 1 131 ? 6.742 -0.124 -15.897 1.00 97.81 131 TYR A CA 1
ATOM 1057 C C . TYR A 1 131 ? 5.820 -1.221 -15.350 1.00 97.81 131 TYR A C 1
ATOM 1059 O O . TYR A 1 131 ? 4.709 -0.944 -14.896 1.00 97.81 131 TYR A O 1
ATOM 1067 N N . SER A 1 132 ? 6.297 -2.471 -15.330 1.00 96.31 132 SER A N 1
ATOM 1068 C CA . SER A 1 132 ? 5.582 -3.592 -14.713 1.00 96.31 132 SER A CA 1
ATOM 1069 C C . SER A 1 132 ? 5.388 -3.391 -13.206 1.00 96.31 132 SER A C 1
ATOM 1071 O O . SER A 1 132 ? 4.344 -3.751 -12.663 1.00 96.31 132 SER A O 1
ATOM 1073 N N . GLU A 1 133 ? 6.372 -2.826 -12.509 1.00 95.19 133 GLU A N 1
ATOM 1074 C CA . GLU A 1 133 ? 6.279 -2.539 -11.079 1.00 95.19 133 GLU A CA 1
ATOM 1075 C C . GLU A 1 133 ? 5.300 -1.399 -10.774 1.00 95.19 133 GLU A C 1
ATOM 1077 O O . GLU A 1 133 ? 4.439 -1.559 -9.907 1.00 95.19 133 GLU A O 1
ATOM 1082 N N . ILE A 1 134 ? 5.338 -0.310 -11.546 1.00 96.81 134 ILE A N 1
ATOM 1083 C CA . ILE A 1 134 ? 4.336 0.765 -11.495 1.00 96.81 134 ILE A CA 1
ATOM 1084 C C . ILE A 1 134 ? 2.931 0.181 -11.681 1.00 96.81 134 ILE A C 1
ATOM 1086 O O . ILE A 1 134 ? 2.059 0.417 -10.844 1.00 96.81 134 ILE A O 1
ATOM 1090 N N . ALA A 1 135 ? 2.733 -0.662 -12.702 1.00 96.25 135 ALA A N 1
ATOM 1091 C CA . ALA A 1 135 ? 1.458 -1.334 -12.959 1.00 96.25 135 ALA A CA 1
ATOM 1092 C C . ALA A 1 135 ? 1.011 -2.250 -11.806 1.00 96.25 135 ALA A C 1
ATOM 1094 O O . ALA A 1 135 ? -0.181 -2.428 -11.567 1.00 96.25 135 ALA A O 1
ATOM 1095 N N . LYS A 1 136 ? 1.947 -2.861 -11.071 1.00 95.44 136 LYS A N 1
ATOM 1096 C CA . LYS A 1 136 ? 1.652 -3.686 -9.887 1.00 95.44 136 LYS A CA 1
ATOM 1097 C C . LYS A 1 136 ? 1.215 -2.852 -8.688 1.00 95.44 136 LYS A C 1
ATOM 1099 O O . LYS A 1 136 ? 0.359 -3.293 -7.915 1.00 95.44 136 LYS A O 1
ATOM 1104 N N . ILE A 1 137 ? 1.817 -1.680 -8.508 1.00 96.06 137 ILE A N 1
ATOM 1105 C CA . ILE A 1 137 ? 1.529 -0.775 -7.392 1.00 96.06 137 ILE A CA 1
ATOM 1106 C C . ILE A 1 137 ? 0.229 0.002 -7.640 1.00 96.06 137 ILE A C 1
ATOM 1108 O O . ILE A 1 137 ? -0.561 0.158 -6.708 1.00 96.06 137 ILE A O 1
ATOM 1112 N N . SER A 1 138 ? -0.048 0.403 -8.883 1.00 94.38 138 SER A N 1
ATOM 1113 C CA . SER A 1 138 ? -1.245 1.168 -9.270 1.00 94.38 138 SER A CA 1
ATOM 1114 C C . SER A 1 138 ? -2.575 0.453 -9.015 1.00 94.38 138 SER A C 1
ATOM 1116 O O . SER A 1 138 ? -3.634 1.070 -8.931 1.00 94.38 138 SER A O 1
ATOM 1118 N N . VAL A 1 139 ? -2.548 -0.867 -8.833 1.00 93.56 139 VAL A N 1
ATOM 1119 C CA . VAL A 1 139 ? -3.745 -1.636 -8.462 1.00 93.56 139 VAL A CA 1
ATOM 1120 C C . VAL A 1 139 ? -4.064 -1.500 -6.962 1.00 93.56 139 VAL A C 1
ATOM 1122 O O . VAL A 1 139 ? -5.173 -1.808 -6.524 1.00 93.56 139 VAL A O 1
ATOM 1125 N N . CYS A 1 140 ? -3.115 -0.993 -6.164 1.00 93.38 140 CYS A N 1
ATOM 1126 C CA . CYS A 1 140 ? -3.257 -0.765 -4.723 1.00 93.38 140 CYS A CA 1
ATOM 1127 C C . CYS A 1 140 ? -3.526 0.702 -4.353 1.00 93.38 140 CYS A C 1
ATOM 1129 O O . CYS A 1 140 ? -4.328 0.962 -3.451 1.00 93.38 140 CYS A O 1
ATOM 1131 N N . VAL A 1 141 ? -2.860 1.645 -5.021 1.00 91.56 141 VAL A N 1
ATOM 1132 C CA . VAL A 1 141 ? -2.953 3.098 -4.783 1.00 91.56 141 VAL A CA 1
ATOM 1133 C C . VAL A 1 141 ? -3.337 3.819 -6.070 1.00 91.56 141 VAL A C 1
ATOM 1135 O O . VAL A 1 141 ? -3.084 3.305 -7.154 1.00 91.56 141 VAL A O 1
ATOM 1138 N N . ASP A 1 142 ? -3.965 4.985 -5.964 1.00 84.62 142 ASP A N 1
ATOM 1139 C CA . ASP A 1 142 ? -4.657 5.627 -7.092 1.00 84.62 142 ASP A CA 1
ATOM 1140 C C . ASP A 1 142 ? -3.929 6.824 -7.726 1.00 84.62 142 ASP A C 1
ATOM 1142 O O . ASP A 1 142 ? -4.478 7.446 -8.632 1.00 84.62 142 ASP A O 1
ATOM 1146 N N . ASN A 1 143 ? -2.701 7.134 -7.301 1.00 90.25 143 ASN A N 1
ATOM 1147 C CA . ASN A 1 143 ? -1.933 8.257 -7.837 1.00 90.25 143 ASN A CA 1
ATOM 1148 C C . ASN A 1 143 ? -0.430 7.953 -7.963 1.00 90.25 143 ASN A C 1
ATOM 1150 O O . ASN A 1 143 ? 0.149 7.183 -7.192 1.00 90.25 143 ASN A O 1
ATOM 1154 N N . MET A 1 144 ? 0.218 8.612 -8.921 1.00 94.25 144 MET A N 1
ATOM 1155 C CA . MET A 1 144 ? 1.631 8.427 -9.250 1.00 94.25 144 MET A CA 1
ATOM 1156 C C . MET A 1 144 ? 2.582 8.924 -8.153 1.00 94.25 144 MET A C 1
ATOM 1158 O O . MET A 1 144 ? 3.662 8.358 -7.989 1.00 94.25 144 MET A O 1
ATOM 1162 N N . ASN A 1 145 ? 2.184 9.928 -7.361 1.00 92.69 145 ASN A N 1
ATOM 1163 C CA . ASN A 1 145 ? 2.998 10.406 -6.236 1.00 92.69 145 ASN A CA 1
ATOM 1164 C C . ASN A 1 145 ? 3.251 9.271 -5.228 1.00 92.69 145 ASN A C 1
ATOM 1166 O O . ASN A 1 145 ? 4.393 9.019 -4.832 1.00 92.69 145 ASN A O 1
ATOM 1170 N N . ASP A 1 146 ? 2.198 8.541 -4.863 1.00 92.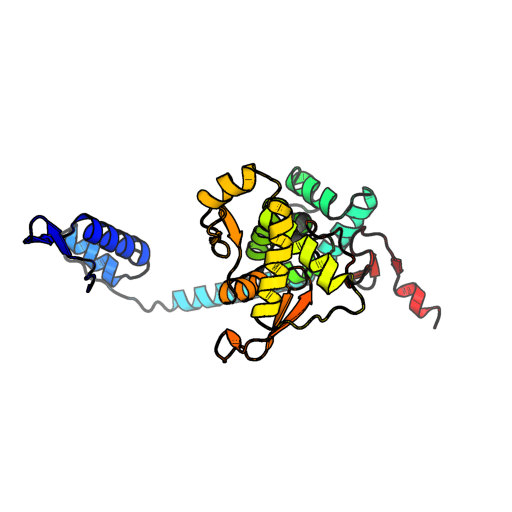38 146 ASP A N 1
ATOM 1171 C CA . ASP A 1 146 ? 2.294 7.400 -3.958 1.00 92.38 146 ASP A CA 1
ATOM 1172 C C . ASP A 1 146 ? 3.005 6.211 -4.600 1.00 92.38 146 ASP A C 1
ATOM 1174 O O . ASP A 1 146 ? 3.828 5.579 -3.935 1.00 92.38 146 ASP A O 1
ATOM 1178 N N . ILE A 1 147 ? 2.756 5.932 -5.886 1.00 94.56 147 ILE A N 1
ATOM 1179 C CA . ILE A 1 147 ? 3.460 4.862 -6.610 1.00 94.56 147 ILE A CA 1
ATOM 1180 C C . ILE A 1 147 ? 4.975 5.073 -6.532 1.00 94.56 147 ILE A C 1
ATOM 1182 O O . ILE A 1 147 ? 5.698 4.180 -6.086 1.00 94.56 147 ILE A O 1
ATOM 1186 N N . LEU A 1 148 ? 5.460 6.266 -6.884 1.00 93.88 148 LEU A N 1
ATOM 1187 C CA . LEU A 1 148 ? 6.890 6.575 -6.850 1.00 93.88 148 LEU A CA 1
ATOM 1188 C C . LEU A 1 148 ? 7.467 6.538 -5.434 1.00 93.88 148 LEU A C 1
ATOM 1190 O O . LEU A 1 148 ? 8.605 6.104 -5.239 1.00 93.88 148 LEU A O 1
ATOM 1194 N N . LYS A 1 149 ? 6.696 6.964 -4.428 1.00 92.69 149 LYS A N 1
ATOM 1195 C CA . LYS A 1 149 ? 7.110 6.868 -3.024 1.00 92.69 149 LYS A CA 1
ATOM 1196 C C . LYS A 1 149 ? 7.275 5.406 -2.589 1.00 92.69 149 LYS A C 1
ATOM 1198 O O . LYS A 1 149 ? 8.263 5.087 -1.933 1.00 92.69 149 LYS A O 1
ATOM 1203 N N . ILE A 1 150 ? 6.365 4.521 -3.000 1.00 93.88 150 ILE A N 1
ATOM 1204 C CA . ILE A 1 150 ? 6.403 3.083 -2.688 1.00 93.88 150 ILE A CA 1
ATOM 1205 C C . ILE A 1 150 ? 7.567 2.383 -3.392 1.00 93.88 150 ILE A C 1
ATOM 1207 O O . ILE A 1 150 ? 8.226 1.545 -2.773 1.00 93.88 150 ILE A O 1
ATOM 1211 N N . MET A 1 151 ? 7.844 2.739 -4.651 1.00 91.44 151 MET A N 1
ATOM 1212 C CA . MET A 1 151 ? 9.004 2.214 -5.380 1.00 91.44 151 MET A CA 1
ATOM 1213 C C . MET A 1 151 ? 10.313 2.549 -4.656 1.00 91.44 151 MET A C 1
ATOM 1215 O O . MET A 1 151 ? 11.176 1.691 -4.508 1.00 91.44 151 MET A O 1
ATOM 1219 N N . LYS A 1 152 ? 10.439 3.770 -4.118 1.00 88.75 152 LYS A N 1
ATOM 1220 C CA . LYS A 1 152 ? 11.637 4.202 -3.377 1.00 88.75 152 LYS A CA 1
ATOM 1221 C C . LYS A 1 152 ? 11.787 3.544 -2.003 1.00 88.75 152 LYS A C 1
ATOM 1223 O O . LYS A 1 152 ? 12.910 3.342 -1.554 1.00 88.75 152 LYS A O 1
ATOM 1228 N N . SER A 1 153 ? 10.689 3.245 -1.307 1.00 85.81 153 SER A N 1
ATOM 1229 C CA . SER A 1 153 ? 10.739 2.737 0.073 1.00 85.81 153 SER A CA 1
ATOM 1230 C C . SER A 1 153 ? 10.761 1.209 0.191 1.00 85.81 153 SER A C 1
ATOM 1232 O O . SER A 1 153 ? 10.834 0.689 1.304 1.00 85.81 153 SER A O 1
ATOM 1234 N N . ALA A 1 154 ? 10.683 0.477 -0.927 1.00 75.38 154 ALA A N 1
ATOM 1235 C CA . ALA A 1 154 ? 10.558 -0.985 -0.970 1.00 75.38 154 ALA A CA 1
ATOM 1236 C C . ALA A 1 154 ? 9.370 -1.546 -0.146 1.00 75.38 154 ALA A C 1
ATOM 1238 O O . ALA A 1 154 ? 9.323 -2.732 0.199 1.00 75.38 154 ALA A O 1
ATOM 1239 N N . ASP A 1 155 ? 8.357 -0.718 0.137 1.00 86.31 155 ASP A N 1
ATOM 1240 C CA . ASP A 1 155 ? 7.207 -1.076 0.976 1.00 86.31 155 ASP A CA 1
ATOM 1241 C C . ASP A 1 155 ? 6.131 -1.889 0.240 1.00 86.31 155 ASP A C 1
ATOM 1243 O O . ASP A 1 155 ? 5.121 -2.267 0.844 1.00 86.31 155 ASP A O 1
ATOM 1247 N N . TYR A 1 156 ? 6.317 -2.189 -1.050 1.00 90.25 156 TYR A N 1
ATOM 1248 C CA . TYR A 1 156 ? 5.272 -2.759 -1.907 1.00 90.25 156 TYR A CA 1
ATOM 1249 C C . TYR A 1 156 ? 4.589 -3.994 -1.304 1.00 90.25 156 TYR A C 1
ATOM 1251 O O . TYR A 1 156 ? 3.362 -4.080 -1.280 1.00 90.25 156 TYR A O 1
ATOM 1259 N N . ARG A 1 157 ? 5.352 -4.936 -0.729 1.00 90.44 157 ARG A N 1
ATOM 1260 C CA . ARG A 1 157 ? 4.770 -6.137 -0.095 1.00 90.44 157 ARG A CA 1
ATOM 1261 C C . ARG A 1 157 ? 3.810 -5.792 1.042 1.00 90.44 157 ARG A C 1
ATOM 1263 O O . ARG A 1 157 ? 2.821 -6.495 1.246 1.00 90.44 157 ARG A O 1
ATOM 1270 N N . LYS A 1 158 ? 4.119 -4.751 1.815 1.00 93.69 158 LYS A N 1
ATOM 1271 C CA . LYS A 1 158 ? 3.281 -4.290 2.923 1.00 93.69 158 LYS A CA 1
ATOM 1272 C C . LYS A 1 158 ? 2.061 -3.541 2.399 1.00 93.69 158 LYS A C 1
ATOM 1274 O O . LYS A 1 158 ? 0.956 -3.850 2.837 1.00 93.69 158 LYS A O 1
ATOM 1279 N N . VAL A 1 159 ? 2.252 -2.642 1.433 1.00 94.25 159 VAL A N 1
ATOM 1280 C CA . VAL A 1 159 ? 1.167 -1.918 0.751 1.00 94.25 159 VAL A CA 1
ATOM 1281 C C . VAL A 1 159 ? 0.168 -2.896 0.144 1.00 94.25 159 VAL A C 1
ATOM 1283 O O . VAL A 1 159 ? -1.023 -2.782 0.404 1.00 94.25 159 VAL A O 1
ATOM 1286 N N . ARG A 1 160 ? 0.637 -3.913 -0.583 1.00 94.12 160 ARG A N 1
ATOM 1287 C CA . ARG A 1 160 ? -0.219 -4.934 -1.192 1.00 94.12 160 ARG A CA 1
ATOM 1288 C C . ARG A 1 160 ? -1.071 -5.668 -0.155 1.00 94.12 160 ARG A C 1
ATOM 1290 O O . ARG A 1 160 ? -2.287 -5.709 -0.291 1.00 94.12 160 ARG A O 1
ATOM 1297 N N . LYS A 1 161 ? -0.457 -6.172 0.922 1.00 92.94 161 LYS A N 1
ATOM 1298 C CA . LYS A 1 161 ? -1.187 -6.860 2.006 1.00 92.94 161 LYS A CA 1
ATOM 1299 C C . LYS A 1 161 ? -2.234 -5.968 2.673 1.00 92.94 161 LYS A C 1
ATOM 1301 O O . LYS A 1 161 ? -3.278 -6.451 3.103 1.00 92.94 161 LYS A O 1
ATOM 1306 N N . LEU A 1 162 ? -1.936 -4.679 2.827 1.00 93.69 162 LEU A N 1
ATOM 1307 C CA . LEU A 1 162 ? -2.878 -3.722 3.402 1.00 93.69 162 LEU A CA 1
ATOM 1308 C C . LEU A 1 162 ? -3.997 -3.383 2.416 1.00 93.69 162 LEU A C 1
ATOM 1310 O O . LEU A 1 162 ? -5.148 -3.364 2.830 1.00 93.69 162 LEU A O 1
ATOM 1314 N N . SER A 1 163 ? -3.683 -3.215 1.131 1.00 92.81 163 SER A N 1
ATOM 1315 C CA . SER A 1 163 ? -4.658 -3.041 0.050 1.00 92.81 163 SER A CA 1
ATOM 1316 C C . SER A 1 163 ? -5.663 -4.195 0.005 1.00 92.81 163 SER A C 1
ATOM 1318 O O . SER A 1 163 ? -6.866 -3.950 0.040 1.00 92.81 163 SER A O 1
ATOM 1320 N N . GLU A 1 164 ? -5.187 -5.444 0.035 1.00 91.19 164 GLU A N 1
ATOM 1321 C CA . GLU A 1 164 ? -6.026 -6.650 0.138 1.00 91.19 164 GLU A CA 1
ATOM 1322 C C . GLU A 1 164 ? -6.905 -6.591 1.401 1.00 91.19 164 GLU A C 1
ATOM 1324 O O . GLU A 1 164 ? -8.122 -6.732 1.331 1.00 91.19 164 GLU A O 1
ATOM 1329 N N . ALA A 1 165 ? -6.339 -6.251 2.565 1.00 89.88 165 ALA A N 1
ATOM 1330 C CA . ALA A 1 165 ? -7.123 -6.119 3.795 1.00 89.88 165 ALA A CA 1
ATOM 1331 C C . ALA A 1 165 ? -8.199 -5.017 3.723 1.00 89.88 165 ALA A C 1
ATOM 1333 O O . ALA A 1 165 ? -9.303 -5.217 4.231 1.00 89.88 165 ALA A O 1
ATOM 1334 N N . TYR A 1 166 ? -7.906 -3.868 3.107 1.00 91.31 166 TYR A N 1
ATOM 1335 C CA . TYR A 1 166 ? -8.887 -2.801 2.901 1.00 91.31 166 TYR A CA 1
ATOM 1336 C C . TYR A 1 166 ? -9.967 -3.201 1.880 1.00 91.31 166 TYR A C 1
ATOM 1338 O O . TYR A 1 166 ? -11.114 -2.774 2.018 1.00 91.31 166 TYR A O 1
ATOM 1346 N N . ASN A 1 167 ? -9.630 -4.017 0.877 1.00 86.69 167 ASN A N 1
ATOM 1347 C CA . ASN A 1 167 ? -10.552 -4.466 -0.168 1.00 86.69 167 ASN A CA 1
ATOM 1348 C C . ASN A 1 167 ? -11.403 -5.673 0.224 1.00 86.69 167 ASN A C 1
ATOM 1350 O O . ASN A 1 167 ? -12.547 -5.751 -0.211 1.00 86.69 167 ASN A O 1
ATOM 1354 N N . ASP A 1 168 ? -10.915 -6.566 1.075 1.00 85.25 168 ASP A N 1
ATOM 1355 C CA . ASP A 1 168 ? -11.565 -7.868 1.259 1.00 85.25 168 ASP A CA 1
ATOM 1356 C C . ASP A 1 168 ? -12.158 -8.031 2.662 1.00 85.25 168 ASP A C 1
ATOM 1358 O O . ASP A 1 168 ? -13.160 -8.721 2.849 1.00 85.25 168 ASP A O 1
ATOM 1362 N N . SER A 1 169 ? -11.605 -7.350 3.673 1.00 85.94 169 SER A N 1
ATOM 1363 C CA . SER A 1 169 ? -12.099 -7.489 5.043 1.00 85.94 169 SER A CA 1
ATOM 1364 C C . SER A 1 169 ? -13.264 -6.545 5.336 1.00 85.94 169 SER A C 1
ATOM 1366 O O . SER A 1 169 ? -13.086 -5.334 5.485 1.00 85.94 169 SER A O 1
ATOM 1368 N N . LEU A 1 170 ? -14.460 -7.116 5.518 1.00 83.06 170 LEU A N 1
ATOM 1369 C CA . LEU A 1 170 ? -15.662 -6.385 5.946 1.00 83.06 170 LEU A CA 1
ATOM 1370 C C . LEU A 1 170 ? -15.448 -5.626 7.263 1.00 83.06 170 LEU A C 1
ATOM 1372 O O . LEU A 1 170 ? -15.880 -4.480 7.390 1.00 83.06 170 LEU A O 1
ATOM 1376 N N . ILE A 1 171 ? -14.730 -6.238 8.213 1.00 86.94 171 ILE A N 1
ATOM 1377 C CA . ILE A 1 171 ? -14.413 -5.623 9.507 1.00 86.94 171 ILE A CA 1
ATOM 1378 C C . ILE A 1 171 ? -13.544 -4.382 9.304 1.00 86.94 171 ILE A C 1
ATOM 1380 O O . ILE A 1 171 ? -13.885 -3.304 9.791 1.00 86.94 171 ILE A O 1
ATOM 1384 N N . ILE A 1 172 ? -12.449 -4.512 8.543 1.00 89.75 172 ILE A N 1
ATOM 1385 C CA . ILE A 1 172 ? -11.570 -3.375 8.247 1.00 89.75 172 ILE A CA 1
ATOM 1386 C C . ILE A 1 172 ? -12.360 -2.285 7.529 1.00 89.75 172 ILE A C 1
ATOM 1388 O O . ILE A 1 172 ? -12.365 -1.152 7.994 1.00 89.75 172 ILE A O 1
ATOM 1392 N N . LYS A 1 173 ? -13.101 -2.606 6.464 1.00 87.25 173 LYS A N 1
ATOM 1393 C CA . LYS A 1 173 ? -13.910 -1.618 5.733 1.00 87.25 173 LYS A CA 1
ATOM 1394 C C . LYS A 1 173 ? -14.853 -0.834 6.641 1.00 87.25 173 LYS A C 1
ATOM 1396 O O . LYS A 1 173 ? -14.911 0.392 6.544 1.00 87.25 173 LYS A O 1
ATOM 1401 N N . ALA A 1 174 ? -15.585 -1.518 7.516 1.00 87.56 174 ALA A N 1
ATOM 1402 C CA . ALA A 1 174 ? -16.538 -0.872 8.411 1.00 87.56 174 ALA A CA 1
ATOM 1403 C C . ALA A 1 174 ? -15.851 0.058 9.416 1.00 87.56 174 ALA A C 1
ATOM 1405 O O . ALA A 1 174 ? -16.285 1.202 9.584 1.00 87.56 174 ALA A O 1
ATOM 1406 N N . VAL A 1 175 ? -14.752 -0.397 10.027 1.00 91.62 175 VAL A N 1
ATOM 1407 C CA . VAL A 1 175 ? -13.975 0.413 10.973 1.00 91.62 175 VAL A CA 1
ATOM 1408 C C . VAL A 1 175 ? -13.335 1.609 10.267 1.00 91.62 175 VAL A C 1
ATOM 1410 O O . VAL A 1 175 ? -13.517 2.737 10.716 1.00 91.62 175 VAL A O 1
ATOM 1413 N N . MET A 1 176 ? -12.657 1.407 9.134 1.00 91.75 176 MET A N 1
ATOM 1414 C CA . MET A 1 176 ? -11.996 2.488 8.388 1.00 91.75 176 MET A CA 1
ATOM 1415 C C . MET A 1 176 ? -13.001 3.544 7.912 1.00 91.75 176 MET A C 1
ATOM 1417 O O . MET A 1 176 ? -12.761 4.738 8.077 1.00 91.75 176 MET A O 1
ATOM 1421 N N . ARG A 1 177 ? -14.174 3.127 7.414 1.00 89.44 177 ARG A N 1
ATOM 1422 C CA . ARG A 1 177 ? -15.261 4.047 7.040 1.00 89.44 177 ARG A CA 1
ATOM 1423 C C . ARG A 1 177 ? -15.798 4.824 8.244 1.00 89.44 177 ARG A C 1
ATOM 1425 O O . ARG A 1 177 ? -16.155 5.992 8.111 1.00 89.44 177 ARG A O 1
ATOM 1432 N N . HIS A 1 178 ? -15.887 4.194 9.416 1.00 91.12 178 HIS A N 1
ATOM 1433 C CA . HIS A 1 178 ? -16.299 4.883 10.637 1.00 91.12 178 HIS A CA 1
ATOM 1434 C C . HIS A 1 178 ? -15.253 5.907 11.101 1.00 91.12 178 HIS A C 1
ATOM 1436 O O . HIS A 1 178 ? -15.634 7.016 11.479 1.00 91.12 178 HIS A O 1
ATOM 1442 N N . ILE A 1 179 ? -13.962 5.565 11.038 1.00 92.00 179 ILE A N 1
ATOM 1443 C CA . ILE A 1 179 ? -12.863 6.482 11.367 1.00 92.00 179 ILE A CA 1
ATOM 1444 C C . ILE A 1 179 ? -12.896 7.692 10.427 1.00 92.00 179 ILE A C 1
ATOM 1446 O O . ILE A 1 179 ? -12.892 8.818 10.907 1.00 92.00 179 ILE A O 1
ATOM 1450 N N . ASP A 1 180 ? -13.024 7.499 9.114 1.00 89.38 180 ASP A N 1
ATOM 1451 C CA . ASP A 1 180 ? -13.153 8.603 8.149 1.00 89.38 180 ASP A CA 1
ATOM 1452 C C . ASP A 1 180 ? -14.263 9.595 8.505 1.00 89.38 180 ASP A C 1
ATOM 1454 O O . ASP A 1 180 ? -14.027 10.794 8.667 1.00 89.38 180 ASP A O 1
ATOM 1458 N N . GLN A 1 181 ? -15.474 9.071 8.700 1.00 88.00 181 GLN A N 1
ATOM 1459 C CA . GLN A 1 181 ? -16.664 9.867 8.991 1.00 88.00 181 GLN A CA 1
ATOM 1460 C C . GLN A 1 181 ? -16.541 10.680 10.282 1.00 88.00 181 GLN A C 1
ATOM 1462 O O . GLN A 1 181 ? -17.146 11.746 10.382 1.00 88.00 181 GLN A O 1
ATOM 1467 N N . ASN A 1 182 ? -15.800 10.178 11.273 1.00 89.62 182 ASN A N 1
ATOM 1468 C CA . ASN A 1 182 ? -15.738 10.790 12.597 1.00 89.62 182 ASN A CA 1
ATOM 1469 C C . ASN A 1 182 ? -14.444 11.556 12.874 1.00 89.62 182 ASN A C 1
ATOM 1471 O O . ASN A 1 182 ? -14.481 12.444 13.716 1.00 89.62 182 ASN A O 1
ATOM 1475 N N . VAL A 1 183 ? -13.349 11.254 12.172 1.00 88.75 183 VAL A N 1
ATOM 1476 C CA . VAL A 1 183 ? -12.024 11.862 12.381 1.00 88.75 183 VAL A CA 1
ATOM 1477 C C . VAL A 1 183 ? -11.648 12.814 11.248 1.00 88.75 183 VAL A C 1
ATOM 1479 O O . VAL A 1 183 ? -11.146 13.904 11.508 1.00 88.75 183 VAL A O 1
ATOM 1482 N N . PHE A 1 184 ? -11.871 12.425 9.989 1.00 84.44 184 PHE A N 1
ATOM 1483 C CA . PHE A 1 184 ? -11.332 13.150 8.832 1.00 84.44 184 PHE A CA 1
ATOM 1484 C C . PHE A 1 184 ? -12.367 14.046 8.143 1.00 84.44 184 PHE A C 1
ATOM 1486 O O . PHE A 1 184 ? -12.033 15.165 7.762 1.00 84.44 184 PHE A O 1
ATOM 1493 N N . LYS A 1 185 ? -13.631 13.615 8.043 1.00 82.94 185 LYS A N 1
ATOM 1494 C CA . LYS A 1 185 ? -14.717 14.416 7.439 1.00 82.94 185 LYS A CA 1
ATOM 1495 C C . LYS A 1 185 ? -15.347 15.439 8.386 1.00 82.94 185 LYS A C 1
ATOM 1497 O O . LYS A 1 185 ? -15.999 16.378 7.937 1.00 82.94 185 LYS A O 1
ATOM 1502 N N . ARG A 1 186 ? -15.174 15.284 9.700 1.00 79.06 186 ARG A N 1
ATOM 1503 C CA . ARG A 1 186 ? -15.700 16.229 10.696 1.00 79.06 186 ARG A CA 1
ATOM 1504 C C . ARG A 1 186 ? -14.665 17.302 11.008 1.00 79.06 186 ARG A C 1
ATOM 1506 O O . ARG A 1 186 ? -13.727 17.056 11.752 1.00 79.06 186 ARG A O 1
ATOM 1513 N N . VAL A 1 187 ? -14.901 18.519 10.518 1.00 68.31 187 VAL A N 1
ATOM 1514 C CA . VAL A 1 187 ? -14.004 19.683 10.686 1.00 68.31 187 VAL A CA 1
ATOM 1515 C C . VAL A 1 187 ? -13.637 19.966 12.152 1.00 68.31 187 VAL A C 1
ATOM 1517 O O . VAL A 1 187 ? -12.517 20.373 12.436 1.00 68.31 187 VAL A O 1
ATOM 1520 N N . LYS A 1 188 ? -14.560 19.730 13.096 1.00 68.44 188 LYS A N 1
ATOM 1521 C CA . LYS A 1 188 ? -14.349 19.966 14.538 1.00 68.44 188 LYS A CA 1
ATOM 1522 C C . LYS A 1 188 ? -13.883 18.731 15.321 1.00 68.44 188 LYS A C 1
ATOM 1524 O O . LYS A 1 188 ? -13.784 18.801 16.543 1.00 68.44 188 LYS A O 1
ATOM 1529 N N . ALA A 1 189 ? -13.672 17.588 14.668 1.00 72.44 189 ALA A N 1
ATOM 1530 C CA . ALA A 1 189 ? -13.266 16.383 15.377 1.00 72.44 189 ALA A CA 1
ATOM 1531 C C . ALA A 1 189 ? -11.826 16.495 15.887 1.00 72.44 189 ALA A C 1
ATOM 1533 O O . ALA A 1 189 ? -10.930 16.981 15.195 1.00 72.44 189 ALA A O 1
ATOM 1534 N N . LEU A 1 190 ? -11.601 16.000 17.104 1.00 76.19 190 LEU A N 1
ATOM 1535 C CA . LEU A 1 190 ? -10.255 15.789 17.616 1.00 76.19 190 LEU A CA 1
ATOM 1536 C C . LEU A 1 190 ? -9.572 14.729 16.748 1.00 76.19 190 LEU A C 1
ATOM 1538 O O . LEU A 1 190 ? -10.124 13.660 16.534 1.00 76.19 190 LEU A O 1
ATOM 1542 N N . LYS A 1 191 ? -8.351 14.997 16.279 1.00 87.19 191 LYS A N 1
ATOM 1543 C CA . LYS A 1 191 ? -7.490 13.961 15.677 1.00 87.19 191 LYS A CA 1
ATOM 1544 C C . LYS A 1 191 ? -6.634 13.237 16.716 1.00 87.19 191 LYS A C 1
ATOM 1546 O O . LYS A 1 191 ? -5.905 12.314 16.370 1.00 87.19 191 LYS A O 1
ATOM 1551 N N . ARG A 1 192 ? -6.717 13.655 17.982 1.00 92.88 192 ARG A N 1
ATOM 1552 C CA . ARG A 1 192 ? -5.981 13.091 19.115 1.00 92.88 192 ARG A CA 1
ATOM 1553 C C . ARG A 1 192 ? -6.927 12.317 20.014 1.00 92.88 192 ARG A C 1
ATOM 1555 O O . ARG A 1 192 ? -7.945 12.862 20.425 1.00 92.88 192 ARG A O 1
ATOM 1562 N N . TYR A 1 193 ? -6.546 11.087 20.321 1.00 93.94 193 TYR A N 1
ATOM 1563 C CA . TYR A 1 193 ? -7.322 10.154 21.124 1.00 93.94 193 TYR A CA 1
ATOM 1564 C C . TYR A 1 193 ? -6.411 9.506 22.161 1.00 93.94 193 TYR A C 1
ATOM 1566 O O . TYR A 1 193 ? -5.336 9.006 21.815 1.00 93.94 193 TYR A O 1
ATOM 1574 N N . ASP A 1 194 ? -6.829 9.491 23.423 1.00 93.00 194 ASP A N 1
ATOM 1575 C CA . ASP A 1 194 ? -6.271 8.539 24.384 1.00 93.00 194 ASP A CA 1
ATOM 1576 C C . ASP A 1 194 ? -6.738 7.107 24.058 1.00 93.00 194 ASP A C 1
ATOM 1578 O O . ASP A 1 194 ? -7.533 6.871 23.138 1.00 93.00 194 ASP A O 1
ATOM 1582 N N . THR A 1 195 ? -6.222 6.119 24.787 1.00 91.88 195 THR A N 1
ATOM 1583 C CA . THR A 1 195 ? -6.525 4.715 24.483 1.00 91.88 195 THR A CA 1
ATOM 1584 C C . THR A 1 195 ? -7.984 4.313 24.684 1.00 91.88 195 THR A C 1
ATOM 1586 O O . THR A 1 195 ? -8.469 3.480 23.918 1.00 91.88 195 THR A O 1
ATOM 1589 N N . GLU A 1 196 ? -8.699 4.909 25.641 1.00 92.06 196 GLU A N 1
ATOM 1590 C CA . GLU A 1 196 ? -10.113 4.601 25.890 1.00 92.06 196 GLU A CA 1
ATOM 1591 C C . GLU A 1 196 ? -11.011 5.256 24.839 1.00 92.06 196 GLU A C 1
ATOM 1593 O O . GLU A 1 196 ? -11.953 4.648 24.328 1.00 92.06 196 GLU A O 1
ATOM 1598 N N . GLN A 1 197 ? -10.717 6.505 24.477 1.00 93.62 197 GLN A N 1
ATOM 1599 C CA . GLN A 1 197 ? -11.421 7.207 23.411 1.00 93.62 197 GLN A CA 1
ATOM 1600 C C . GLN A 1 197 ? -11.233 6.490 22.070 1.00 93.62 197 GLN A C 1
ATOM 1602 O O . GLN A 1 197 ? -12.182 6.371 21.292 1.00 93.62 197 GLN A O 1
ATOM 1607 N N . LEU A 1 198 ? -10.027 5.977 21.811 1.00 93.62 198 LEU A N 1
ATOM 1608 C CA . LEU A 1 198 ? -9.725 5.216 20.604 1.00 93.62 198 LEU A CA 1
ATOM 1609 C C . LEU A 1 198 ? -10.473 3.880 20.563 1.00 93.62 198 LEU A C 1
ATOM 1611 O O . LEU A 1 198 ? -11.021 3.509 19.525 1.00 93.62 198 LEU A O 1
ATOM 1615 N N . GLU A 1 199 ? -10.517 3.168 21.687 1.00 94.62 199 GLU A N 1
ATOM 1616 C CA . GLU A 1 199 ? -11.315 1.953 21.827 1.00 94.62 199 GLU A CA 1
ATOM 1617 C C . GLU A 1 199 ? -12.792 2.230 21.517 1.00 94.62 199 GLU A C 1
ATOM 1619 O O . GLU A 1 199 ? -13.383 1.554 20.672 1.00 94.62 199 GLU A O 1
ATOM 1624 N N . LYS A 1 200 ? -13.372 3.269 22.135 1.00 94.69 200 LYS A N 1
ATOM 1625 C CA . LYS A 1 200 ? -14.765 3.680 21.902 1.00 94.69 200 LYS A CA 1
ATOM 1626 C C . LYS A 1 200 ? -15.019 3.997 20.429 1.00 94.69 200 LYS A C 1
ATOM 1628 O O . LYS A 1 200 ? -16.014 3.525 19.883 1.00 94.69 200 LYS A O 1
ATOM 1633 N N . LEU A 1 201 ? -14.121 4.739 19.777 1.00 94.06 201 LEU A N 1
ATOM 1634 C CA . LEU A 1 201 ? -14.218 5.069 18.352 1.00 94.06 201 LEU A CA 1
ATOM 1635 C C . LEU A 1 201 ? -14.266 3.806 17.476 1.00 94.06 201 LEU A C 1
ATOM 1637 O O . LEU A 1 201 ? -15.116 3.687 16.596 1.00 94.06 201 LEU A O 1
ATOM 1641 N N . ILE A 1 202 ? -13.376 2.839 17.716 1.00 94.44 202 ILE A N 1
ATOM 1642 C CA . ILE A 1 202 ? -13.334 1.606 16.918 1.00 94.44 202 ILE A CA 1
ATOM 1643 C C . ILE A 1 202 ? -14.551 0.724 17.212 1.00 94.44 202 ILE A C 1
ATOM 1645 O O . ILE A 1 202 ? -15.189 0.251 16.272 1.00 94.44 202 ILE A O 1
ATOM 1649 N N . ASN A 1 203 ? -14.919 0.546 18.484 1.00 94.06 203 ASN A N 1
ATOM 1650 C CA . ASN A 1 203 ? -16.082 -0.252 18.877 1.00 94.06 203 ASN A CA 1
ATOM 1651 C C . ASN A 1 203 ? -17.392 0.332 18.321 1.00 94.06 203 ASN A C 1
ATOM 1653 O O . ASN A 1 203 ? -18.265 -0.419 17.900 1.00 94.06 203 ASN A O 1
ATOM 1657 N N . GLN A 1 204 ? -17.530 1.658 18.212 1.00 92.44 204 GLN A N 1
ATOM 1658 C CA . GLN A 1 204 ? -18.665 2.280 17.512 1.00 92.44 204 GLN A CA 1
ATOM 1659 C C . GLN A 1 204 ? -18.690 1.964 16.008 1.00 92.44 204 GLN A C 1
ATOM 1661 O O . GLN A 1 204 ? -19.766 1.853 15.415 1.00 92.44 204 GLN A O 1
ATOM 1666 N N . GLY A 1 205 ? -17.523 1.806 15.380 1.00 90.38 205 GLY A N 1
ATOM 1667 C CA . GLY A 1 205 ? -17.406 1.305 14.013 1.00 90.38 205 GLY A CA 1
ATOM 1668 C C . GLY A 1 205 ? -17.826 -0.158 13.889 1.00 90.38 205 GLY A C 1
ATOM 1669 O O . GLY A 1 205 ? -18.595 -0.488 12.987 1.00 90.38 205 GLY A O 1
ATOM 1670 N N . LEU A 1 206 ? -17.380 -1.006 14.820 1.00 90.06 206 LEU A N 1
ATOM 1671 C CA . LEU A 1 206 ? -17.727 -2.430 14.870 1.00 90.06 206 LEU A CA 1
ATOM 1672 C C . LEU A 1 206 ? -19.221 -2.657 15.103 1.00 90.06 206 LEU A C 1
ATOM 1674 O O . LEU A 1 206 ? -19.799 -3.476 14.402 1.00 90.06 206 LEU A O 1
ATOM 1678 N N . LYS A 1 207 ? -19.878 -1.856 15.953 1.00 88.19 207 LYS A N 1
ATOM 1679 C CA . LYS A 1 207 ? -21.333 -1.936 16.191 1.00 88.19 207 LYS A CA 1
ATOM 1680 C C . LYS A 1 207 ? -22.185 -1.822 14.925 1.00 88.19 207 LYS A C 1
ATOM 1682 O O . LYS A 1 207 ? -23.314 -2.301 14.875 1.00 88.19 207 LYS A O 1
ATOM 1687 N N . LYS A 1 208 ? -21.666 -1.195 13.860 1.00 83.12 208 LYS A N 1
ATOM 1688 C CA . LYS A 1 208 ? -22.360 -1.141 12.559 1.00 83.12 208 LYS A CA 1
ATOM 1689 C C . LYS A 1 208 ? -22.487 -2.521 11.899 1.00 83.12 208 LYS A C 1
ATOM 1691 O O . LYS A 1 208 ? -23.314 -2.677 11.006 1.00 83.12 208 LYS A O 1
ATOM 1696 N N . LEU A 1 209 ? -21.676 -3.488 12.322 1.00 81.81 209 LEU A N 1
ATOM 1697 C CA . LEU A 1 209 ? -21.657 -4.866 11.841 1.00 81.81 209 LEU A CA 1
ATOM 1698 C C . LEU A 1 209 ? -22.570 -5.797 12.644 1.00 81.81 209 LEU A C 1
ATOM 1700 O O . LEU A 1 209 ? -22.877 -6.876 12.152 1.00 81.81 209 LEU A O 1
ATOM 1704 N N . ASP A 1 210 ? -23.056 -5.378 13.817 1.00 74.94 210 ASP A N 1
ATOM 1705 C CA . ASP A 1 210 ? -23.890 -6.209 14.704 1.00 74.94 210 ASP A CA 1
ATOM 1706 C C . ASP A 1 210 ? -25.203 -6.659 14.041 1.00 74.94 210 ASP A C 1
ATOM 1708 O O . ASP A 1 210 ? -25.783 -7.674 14.410 1.00 74.94 210 ASP A O 1
ATOM 1712 N N . LYS A 1 211 ? -25.663 -5.932 13.015 1.00 68.75 211 LYS A N 1
ATOM 1713 C CA . LYS A 1 211 ? -26.854 -6.286 12.223 1.00 68.75 211 LYS A CA 1
ATOM 1714 C C . LYS A 1 211 ? -26.615 -7.423 11.222 1.00 68.75 211 LYS A C 1
ATOM 1716 O O . LYS A 1 211 ? -27.549 -7.840 10.545 1.00 68.75 211 LYS A O 1
ATOM 1721 N N . CYS A 1 212 ? -25.377 -7.886 11.072 1.00 66.75 212 CYS A N 1
ATOM 1722 C CA . CYS A 1 212 ? -24.989 -8.888 10.090 1.00 66.75 212 CYS A CA 1
ATOM 1723 C C . CYS A 1 212 ? -24.697 -10.214 10.807 1.00 66.75 212 CYS A C 1
ATOM 1725 O O . CYS A 1 212 ? -23.596 -10.431 11.313 1.00 66.75 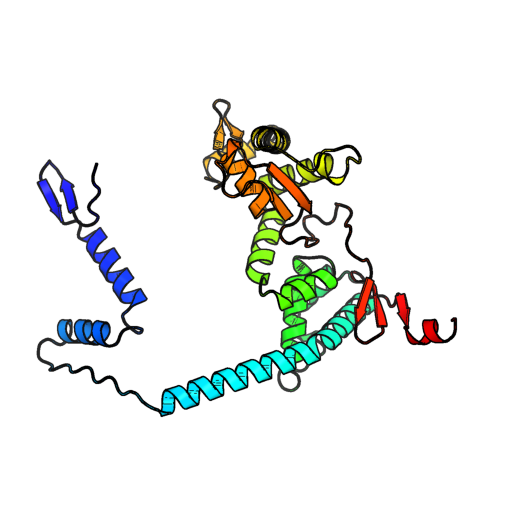212 CYS A O 1
ATOM 1727 N N . HIS A 1 213 ? -25.693 -11.105 10.858 1.00 58.88 213 HIS A N 1
ATOM 1728 C CA . HIS A 1 213 ? -25.605 -12.393 11.565 1.00 58.88 213 HIS A CA 1
ATOM 1729 C C . HIS A 1 213 ? -24.418 -13.269 11.117 1.00 58.88 213 HIS A C 1
ATOM 1731 O O . HIS A 1 213 ? -23.844 -14.004 11.919 1.00 58.88 213 HIS A O 1
ATOM 1737 N N . GLU A 1 214 ? -23.986 -13.140 9.862 1.00 62.25 214 GLU A N 1
ATOM 1738 C CA . GLU A 1 214 ? -22.835 -13.848 9.288 1.00 62.25 214 GLU A CA 1
ATOM 1739 C C . GLU A 1 214 ? -21.501 -13.452 9.949 1.00 62.25 214 GLU A C 1
ATOM 1741 O O . GLU A 1 214 ? -20.576 -14.261 10.037 1.00 62.25 214 GLU A O 1
ATOM 1746 N N . ILE A 1 215 ? -21.396 -12.229 10.480 1.00 61.91 215 ILE A N 1
ATOM 1747 C CA . ILE A 1 215 ? -20.157 -11.699 11.062 1.00 61.91 215 ILE A CA 1
ATOM 1748 C C . ILE A 1 215 ? -19.878 -12.292 12.448 1.00 61.91 215 ILE A C 1
ATOM 1750 O O . ILE A 1 215 ? -18.713 -12.515 12.775 1.00 61.91 215 ILE A O 1
ATOM 1754 N N . GLY A 1 216 ? -20.908 -12.635 13.229 1.00 54.12 216 GLY A N 1
ATOM 1755 C CA . GLY A 1 216 ? -20.739 -13.363 14.495 1.00 54.12 216 GLY A CA 1
ATOM 1756 C C . GLY A 1 216 ? -20.166 -14.772 14.284 1.00 54.12 216 GLY A C 1
ATOM 1757 O O . GLY A 1 216 ? -19.270 -15.206 15.009 1.00 54.12 216 GLY A O 1
ATOM 1758 N N . PHE A 1 217 ? -20.602 -15.455 13.219 1.00 51.44 217 PHE A N 1
ATOM 1759 C CA . PHE A 1 217 ? -20.087 -16.772 12.824 1.00 51.44 217 PHE A CA 1
ATOM 1760 C C . PHE A 1 217 ? -18.668 -16.706 12.233 1.00 51.44 217 PHE A C 1
ATOM 1762 O O . PHE A 1 217 ? -17.841 -17.590 12.455 1.00 51.44 217 PHE A O 1
ATOM 1769 N N . ILE A 1 218 ? -18.351 -15.637 11.501 1.00 55.12 218 ILE A N 1
ATOM 1770 C CA . ILE A 1 218 ? -17.005 -15.388 10.975 1.00 55.12 218 ILE A CA 1
ATOM 1771 C C . ILE A 1 218 ? -16.042 -14.971 12.101 1.00 55.12 218 ILE A C 1
ATOM 1773 O O . ILE A 1 218 ? -14.892 -15.405 12.111 1.00 55.12 218 ILE A O 1
ATOM 1777 N N . GLY A 1 219 ? -16.502 -14.184 13.077 1.00 52.25 219 GLY A N 1
ATOM 1778 C CA . GLY A 1 219 ? -15.721 -13.726 14.229 1.00 52.25 219 GLY A CA 1
ATOM 1779 C C . GLY A 1 219 ? -15.323 -14.844 15.197 1.00 52.25 219 GLY A C 1
ATOM 1780 O O . GLY A 1 219 ? -14.255 -14.767 15.798 1.00 52.25 219 GLY A O 1
ATOM 1781 N N . SER A 1 220 ? -16.118 -15.914 15.302 1.00 48.88 220 SER A N 1
ATOM 1782 C CA . SER A 1 220 ? -15.762 -17.100 16.096 1.00 48.88 220 SER A CA 1
ATOM 1783 C C . SER A 1 220 ? -14.724 -18.002 15.407 1.00 48.88 220 SER A C 1
ATOM 1785 O O . SER A 1 220 ? -13.979 -18.704 16.089 1.00 48.88 220 SER A O 1
ATOM 1787 N N . LYS A 1 221 ? -14.617 -17.948 14.068 1.00 48.19 221 LYS A N 1
ATOM 1788 C CA . LYS A 1 221 ? -13.611 -18.686 13.275 1.00 48.19 221 LYS A CA 1
ATOM 1789 C C . LYS A 1 221 ? -12.350 -17.876 12.954 1.00 48.19 221 LYS A C 1
ATOM 1791 O O . LYS A 1 221 ? -11.280 -18.455 12.780 1.00 48.19 221 LYS A O 1
ATOM 1796 N N . LEU A 1 222 ? -12.441 -16.550 12.892 1.00 50.44 222 LEU A N 1
ATOM 1797 C CA . LEU A 1 222 ? -11.299 -15.653 12.747 1.00 50.44 222 LEU A CA 1
ATOM 1798 C C . LEU A 1 222 ? -10.849 -15.197 14.134 1.00 50.44 222 LEU A C 1
ATOM 1800 O O . LEU A 1 222 ? -11.331 -14.188 14.642 1.00 50.44 222 LEU A O 1
ATOM 1804 N N . GLN A 1 223 ? -9.850 -15.869 14.715 1.00 48.53 223 GLN A N 1
ATOM 1805 C CA . GLN A 1 223 ? -9.005 -15.243 15.739 1.00 48.53 223 GLN A CA 1
ATOM 1806 C C . GLN A 1 223 ? -8.260 -14.063 15.099 1.00 48.53 223 GLN A C 1
ATOM 1808 O O . GLN A 1 223 ? -7.098 -14.150 14.699 1.00 48.53 223 GLN A O 1
ATOM 1813 N N . HIS A 1 224 ? -8.951 -12.944 14.916 1.00 60.66 224 HIS A N 1
ATOM 1814 C CA . HIS A 1 224 ? -8.351 -11.758 14.353 1.00 60.66 224 HIS A CA 1
ATOM 1815 C C . HIS A 1 224 ? -7.478 -11.133 15.439 1.00 60.66 224 HIS A C 1
ATOM 1817 O O . HIS A 1 224 ? -7.954 -10.838 16.528 1.00 60.66 224 HIS A O 1
ATOM 1823 N N . LYS A 1 225 ? -6.196 -10.883 15.142 1.00 74.19 225 LYS A N 1
ATOM 1824 C CA . LYS A 1 225 ? -5.171 -10.390 16.092 1.00 74.19 225 LYS A CA 1
ATOM 1825 C C . LYS A 1 225 ? -5.595 -9.181 16.958 1.00 74.19 225 LYS A C 1
ATOM 1827 O O . LYS A 1 225 ? -4.958 -8.902 17.971 1.00 74.19 225 LYS A O 1
ATOM 1832 N N . PHE A 1 226 ? -6.625 -8.447 16.541 1.00 83.44 226 PHE A N 1
ATOM 1833 C CA . PHE A 1 226 ? -7.109 -7.232 17.193 1.00 83.44 226 PHE A CA 1
ATOM 1834 C C . PHE A 1 226 ? -8.478 -7.361 17.859 1.00 83.44 226 PHE A C 1
ATOM 1836 O O . PHE A 1 226 ? -8.754 -6.561 18.739 1.00 83.44 226 PHE A O 1
ATOM 1843 N N . PHE A 1 227 ? -9.324 -8.305 17.450 1.00 85.00 227 PHE A N 1
ATOM 1844 C CA . PHE A 1 227 ? -10.735 -8.319 17.836 1.00 85.00 227 PHE A CA 1
ATOM 1845 C C . PHE A 1 227 ? -11.064 -9.588 18.614 1.00 85.00 227 PHE A C 1
ATOM 1847 O O . PHE A 1 227 ? -10.488 -10.645 18.363 1.00 85.00 227 PHE A O 1
ATOM 1854 N N . THR A 1 228 ? -11.999 -9.477 19.545 1.00 84.50 228 THR A N 1
ATOM 1855 C CA . THR A 1 228 ? -12.543 -10.589 20.328 1.00 84.50 228 THR A CA 1
ATOM 1856 C C . THR A 1 228 ? -14.064 -10.515 20.321 1.00 84.50 228 THR A C 1
ATOM 1858 O O . THR A 1 228 ? -14.617 -9.472 19.982 1.00 84.50 228 THR A O 1
ATOM 1861 N N . LEU A 1 229 ? -14.738 -11.598 20.701 1.00 82.81 229 LEU A N 1
ATOM 1862 C CA . LEU A 1 229 ? -16.173 -11.556 20.975 1.00 82.81 229 LEU A CA 1
ATOM 1863 C C . LEU A 1 229 ? -16.410 -11.156 22.438 1.00 82.81 229 LEU A C 1
ATOM 1865 O O . LEU A 1 229 ? -15.657 -11.589 23.313 1.00 82.81 229 LEU A O 1
ATOM 1869 N N . ASP A 1 230 ? -17.405 -10.305 22.682 1.00 84.19 230 ASP A N 1
ATOM 1870 C CA . ASP A 1 230 ? -17.924 -10.033 24.026 1.00 84.19 230 ASP A CA 1
ATOM 1871 C C . ASP A 1 230 ? -18.922 -11.120 24.476 1.00 84.19 230 ASP A C 1
ATOM 1873 O O . ASP A 1 230 ? -19.158 -12.105 23.770 1.00 84.19 230 ASP A O 1
ATOM 1877 N N . GLU A 1 231 ? -19.493 -10.952 25.670 1.00 82.94 231 GLU A N 1
ATOM 1878 C CA . GLU A 1 231 ? -20.470 -11.882 26.259 1.00 82.94 231 GLU A CA 1
ATOM 1879 C C . GLU A 1 231 ? -21.778 -11.976 25.452 1.00 82.94 231 GLU A C 1
ATOM 1881 O O . GLU A 1 231 ? -22.474 -12.984 25.519 1.00 82.94 231 GLU A O 1
ATOM 1886 N N . GLU A 1 232 ? -22.082 -10.965 24.636 1.00 81.69 232 GLU A N 1
ATOM 1887 C CA . GLU A 1 232 ? -23.234 -10.925 23.730 1.00 81.69 232 GLU A CA 1
ATOM 1888 C C . GLU A 1 232 ? -22.874 -11.422 22.313 1.00 81.69 232 GLU A C 1
ATOM 1890 O O . GLU A 1 232 ? -23.639 -11.234 21.367 1.00 81.69 232 GLU A O 1
ATOM 1895 N N . HIS A 1 233 ? -21.706 -12.058 22.143 1.00 76.75 233 HIS A N 1
ATOM 1896 C CA . HIS A 1 233 ? -21.173 -12.531 20.861 1.00 76.75 233 HIS A CA 1
ATOM 1897 C C . HIS A 1 233 ? -20.972 -11.432 19.803 1.00 76.75 233 HIS A C 1
ATOM 1899 O O . HIS A 1 233 ? -21.003 -11.700 18.598 1.00 76.75 233 HIS A O 1
ATOM 1905 N N . ARG A 1 234 ? -20.700 -10.197 20.232 1.00 82.00 234 ARG A N 1
ATOM 1906 C CA . ARG A 1 234 ? -20.388 -9.066 19.350 1.00 82.00 234 ARG A CA 1
ATOM 1907 C C . ARG A 1 234 ? -18.889 -8.858 19.230 1.00 82.00 234 ARG A C 1
ATOM 1909 O O . ARG A 1 234 ? -18.137 -9.070 20.178 1.00 82.00 234 ARG A O 1
ATOM 1916 N N . LEU A 1 235 ? -18.442 -8.393 18.066 1.00 85.56 235 LEU A N 1
ATOM 1917 C CA . LEU A 1 235 ? -17.037 -8.049 17.852 1.00 85.56 235 LEU A CA 1
ATOM 1918 C C . LEU A 1 235 ? -16.667 -6.777 18.616 1.00 85.56 235 LEU A C 1
ATOM 1920 O O . LEU A 1 235 ? -17.226 -5.708 18.380 1.00 85.56 235 LEU A O 1
ATOM 1924 N N . VAL A 1 236 ? -15.645 -6.884 19.458 1.00 88.94 236 VAL A N 1
ATOM 1925 C CA . VAL A 1 236 ? -15.084 -5.774 20.227 1.00 88.94 236 VAL A CA 1
ATOM 1926 C C . VAL A 1 236 ? -13.561 -5.740 20.119 1.00 88.94 236 VAL A C 1
ATOM 1928 O O . VAL A 1 236 ? -12.903 -6.749 19.850 1.00 88.94 236 VAL A O 1
ATOM 1931 N N . ILE A 1 237 ? -12.983 -4.563 20.337 1.00 91.06 237 ILE A N 1
ATOM 1932 C CA . ILE A 1 237 ? -11.546 -4.341 20.499 1.00 91.06 237 ILE A CA 1
ATOM 1933 C C . ILE A 1 237 ? -11.259 -3.845 21.918 1.00 91.06 237 ILE A C 1
ATOM 1935 O O . ILE A 1 237 ? -12.035 -3.061 22.454 1.00 91.06 237 ILE A O 1
ATOM 1939 N N . ARG A 1 238 ? -10.143 -4.275 22.523 1.00 86.81 238 ARG A N 1
ATOM 1940 C CA . ARG A 1 238 ? -9.660 -3.755 23.820 1.00 86.81 238 ARG A CA 1
ATOM 1941 C C . ARG A 1 238 ? -8.677 -2.585 23.626 1.00 86.81 238 ARG A C 1
ATOM 1943 O O . ARG A 1 238 ? -8.046 -2.513 22.563 1.00 86.81 238 ARG A O 1
ATOM 1950 N N . PRO A 1 239 ? -8.414 -1.732 24.640 1.00 83.81 239 PRO A N 1
ATOM 1951 C CA . PRO A 1 239 ? -7.608 -0.512 24.469 1.00 83.81 239 PRO A CA 1
ATOM 1952 C C . PRO A 1 239 ? -6.228 -0.745 23.833 1.00 83.81 239 PRO A C 1
ATOM 1954 O O . PRO A 1 239 ? -5.847 -0.109 22.847 1.00 83.81 239 PRO A O 1
ATOM 1957 N N . LYS A 1 240 ? -5.472 -1.732 24.334 1.00 85.44 240 LYS A N 1
ATOM 1958 C CA . LYS A 1 240 ? -4.144 -2.080 23.794 1.00 85.44 240 LYS A CA 1
ATOM 1959 C C . LYS A 1 240 ? -4.207 -2.524 22.329 1.00 85.44 240 LYS A C 1
ATOM 1961 O O . LYS A 1 240 ? -3.291 -2.250 21.551 1.00 85.44 240 LYS A O 1
ATOM 1966 N N . GLN A 1 241 ? -5.255 -3.246 21.945 1.00 90.31 241 GLN A N 1
ATOM 1967 C CA . GLN A 1 241 ? -5.442 -3.702 20.570 1.00 90.31 241 GLN A CA 1
ATOM 1968 C C . GLN A 1 241 ? -5.850 -2.539 19.665 1.00 90.31 241 GLN A C 1
ATOM 1970 O O . GLN A 1 241 ? -5.376 -2.496 18.534 1.00 90.31 241 GLN A O 1
ATOM 1975 N N . ALA A 1 242 ? -6.627 -1.574 20.169 1.00 92.00 242 ALA A N 1
ATOM 1976 C CA . ALA A 1 242 ? -7.060 -0.388 19.432 1.00 92.00 242 ALA A CA 1
ATOM 1977 C C . ALA A 1 242 ? -5.869 0.440 18.927 1.00 92.00 242 ALA A C 1
ATOM 1979 O O . ALA A 1 242 ? -5.783 0.739 17.736 1.00 92.00 242 ALA A O 1
ATOM 1980 N N . VAL A 1 243 ? -4.886 0.709 19.795 1.00 92.56 243 VAL A N 1
ATOM 1981 C CA . VAL A 1 243 ? -3.646 1.411 19.408 1.00 92.56 243 VAL A CA 1
ATOM 1982 C C . VAL A 1 243 ? -2.884 0.638 18.329 1.00 92.56 243 VAL A C 1
ATOM 1984 O O . VAL A 1 243 ? -2.446 1.208 17.331 1.00 92.56 243 VAL A O 1
ATOM 1987 N N . ASN A 1 244 ? -2.738 -0.678 18.499 1.00 91.75 244 ASN A N 1
ATOM 1988 C CA . ASN A 1 244 ? -2.024 -1.511 17.530 1.00 91.75 244 ASN A CA 1
ATOM 1989 C C . ASN A 1 244 ? -2.767 -1.626 16.192 1.00 91.75 244 ASN A C 1
ATOM 1991 O O . ASN A 1 244 ? -2.127 -1.734 15.147 1.00 91.75 244 ASN A O 1
ATOM 1995 N N . PHE A 1 245 ? -4.099 -1.603 16.224 1.00 93.94 245 PHE A N 1
ATOM 1996 C CA . PHE A 1 245 ? -4.943 -1.616 15.041 1.00 93.94 245 PHE A CA 1
ATOM 1997 C C . PHE A 1 245 ? -4.700 -0.365 14.198 1.00 93.94 245 PHE A C 1
ATOM 1999 O O . PHE A 1 245 ? -4.312 -0.478 13.036 1.00 93.94 245 PHE A O 1
ATOM 2006 N N . VAL A 1 246 ? -4.838 0.826 14.784 1.00 93.81 246 VAL A N 1
ATOM 2007 C CA . VAL A 1 246 ? -4.658 2.077 14.028 1.00 93.81 246 VAL A CA 1
ATOM 2008 C C . VAL A 1 246 ? -3.212 2.297 13.611 1.00 93.81 246 VAL A C 1
ATOM 2010 O O . VAL A 1 246 ? -2.973 2.759 12.506 1.00 93.81 246 VAL A O 1
ATOM 2013 N N . ASN A 1 247 ? -2.235 1.860 14.409 1.00 93.00 247 ASN A N 1
ATOM 2014 C CA . ASN A 1 247 ? -0.830 1.888 13.998 1.00 93.00 247 ASN A CA 1
ATOM 2015 C C . ASN A 1 247 ? -0.534 0.958 12.805 1.00 93.00 247 ASN A C 1
ATOM 2017 O O . ASN A 1 247 ? 0.407 1.182 12.045 1.00 93.00 247 ASN A O 1
ATOM 2021 N N . LYS A 1 248 ? -1.319 -0.114 12.638 1.00 94.31 248 LYS A N 1
ATOM 2022 C CA . LYS A 1 248 ? -1.185 -1.027 11.498 1.00 94.31 248 LYS A CA 1
ATOM 2023 C C . LYS A 1 248 ? -1.882 -0.495 10.247 1.00 94.31 248 LYS A C 1
ATOM 2025 O O . LYS A 1 248 ? -1.335 -0.659 9.160 1.00 94.31 248 LYS A O 1
ATOM 2030 N N . TYR A 1 249 ? -3.085 0.056 10.393 1.00 94.12 249 TYR A N 1
ATOM 2031 C CA . TYR A 1 249 ? -3.977 0.358 9.270 1.00 94.12 249 TYR A CA 1
ATOM 2032 C C . TYR A 1 249 ? -4.090 1.845 8.930 1.00 94.12 249 TYR A C 1
ATOM 2034 O O . TYR A 1 249 ? -4.645 2.161 7.885 1.00 94.12 249 TYR A O 1
ATOM 2042 N N . CYS A 1 250 ? -3.570 2.747 9.753 1.00 93.38 250 CYS A N 1
ATOM 2043 C CA . CYS A 1 250 ? -3.612 4.189 9.527 1.00 93.38 250 CYS A CA 1
ATOM 2044 C C . CYS A 1 250 ? -2.204 4.784 9.603 1.00 93.38 250 CYS A C 1
ATOM 2046 O O . CYS A 1 250 ? -1.260 4.137 10.062 1.00 93.38 250 CYS A O 1
ATOM 2048 N N . GLN A 1 251 ? -2.058 6.029 9.157 1.00 92.75 251 GLN A N 1
ATOM 2049 C CA . GLN A 1 251 ? -0.887 6.831 9.478 1.00 92.75 251 GLN A CA 1
ATOM 2050 C C . GLN A 1 251 ? -1.178 7.608 10.759 1.00 92.75 251 GLN A C 1
ATOM 2052 O O . GLN A 1 251 ? -2.061 8.470 10.797 1.00 92.75 251 GLN A O 1
ATOM 2057 N N . VAL A 1 252 ? -0.443 7.275 11.815 1.00 93.75 252 VAL A N 1
ATOM 2058 C CA . VAL A 1 252 ? -0.609 7.879 13.134 1.00 93.75 252 VAL A CA 1
ATOM 2059 C C . VAL A 1 252 ? 0.742 8.172 13.768 1.00 93.75 252 VAL A C 1
ATOM 2061 O O . VAL A 1 252 ? 1.696 7.409 13.607 1.00 93.75 252 VAL A O 1
ATOM 2064 N N . SER A 1 253 ? 0.787 9.224 14.576 1.00 93.81 253 SER A N 1
ATOM 2065 C CA . SER A 1 253 ? 1.851 9.462 15.547 1.00 93.81 253 SER A CA 1
ATOM 2066 C C . SER A 1 253 ? 1.389 9.006 16.930 1.00 93.81 253 SER A C 1
ATOM 2068 O O . SER A 1 253 ? 0.317 9.379 17.404 1.00 93.81 253 SER A O 1
ATOM 2070 N N . ILE A 1 254 ? 2.202 8.187 17.601 1.00 92.44 254 ILE A N 1
ATOM 2071 C CA . ILE A 1 254 ? 1.941 7.749 18.978 1.00 92.44 254 ILE A CA 1
ATOM 2072 C C . ILE A 1 254 ? 2.788 8.600 19.920 1.00 92.44 254 ILE A C 1
ATOM 2074 O O . ILE A 1 254 ? 3.987 8.366 20.092 1.00 92.44 254 ILE A O 1
ATOM 2078 N N . LEU A 1 255 ? 2.153 9.582 20.551 1.00 90.31 255 LEU A N 1
ATOM 2079 C CA . LEU A 1 255 ? 2.753 10.368 21.621 1.00 90.31 255 LEU A CA 1
ATOM 2080 C C . LEU A 1 255 ? 2.878 9.499 22.879 1.00 90.31 255 LEU A C 1
ATOM 2082 O O . LEU A 1 255 ? 2.076 8.591 23.111 1.00 90.31 255 LEU A O 1
ATOM 2086 N N . ASN A 1 256 ? 3.895 9.773 23.700 1.00 88.12 256 ASN A N 1
ATOM 2087 C CA . ASN A 1 256 ? 4.224 8.975 24.887 1.00 88.12 256 ASN A CA 1
ATOM 2088 C C . ASN A 1 256 ? 4.486 7.486 24.583 1.00 88.12 256 ASN A C 1
ATOM 2090 O O . ASN A 1 256 ? 4.213 6.623 25.413 1.00 88.12 256 ASN A O 1
ATOM 2094 N N . SER A 1 257 ? 5.044 7.155 23.415 1.00 82.06 257 SER A N 1
ATOM 2095 C CA . SER A 1 257 ? 5.255 5.764 22.977 1.00 82.06 257 SER A CA 1
ATOM 2096 C C . SER A 1 257 ? 6.035 4.883 23.969 1.00 82.06 257 SER A C 1
ATOM 2098 O O . SER A 1 257 ? 5.780 3.677 24.026 1.00 82.06 257 SER A O 1
ATOM 2100 N N . LYS A 1 258 ? 6.930 5.489 24.766 1.00 85.81 258 LYS A N 1
ATOM 2101 C CA . LYS A 1 258 ? 7.738 4.845 25.819 1.00 85.81 258 LYS A CA 1
ATOM 2102 C C . LYS A 1 258 ? 6.993 4.609 27.143 1.00 85.81 258 LYS A C 1
ATOM 2104 O O . LYS A 1 258 ? 7.526 3.920 28.004 1.00 85.81 258 LYS A O 1
ATOM 2109 N N . LYS A 1 259 ? 5.799 5.181 27.330 1.00 88.50 259 LYS A N 1
ATOM 2110 C CA . LYS A 1 259 ? 4.983 4.997 28.541 1.00 88.50 259 LYS A CA 1
ATOM 2111 C C . LYS A 1 259 ? 4.097 3.748 28.436 1.00 88.50 259 LYS A C 1
ATOM 2113 O O . LYS A 1 259 ? 3.970 3.146 27.362 1.00 88.50 259 LYS A O 1
ATOM 2118 N N . ILE A 1 260 ? 3.480 3.370 29.558 1.00 87.06 260 ILE A N 1
ATOM 2119 C CA . ILE A 1 260 ? 2.440 2.328 29.605 1.00 87.06 260 ILE A CA 1
ATOM 2120 C C . ILE A 1 260 ? 1.279 2.679 28.664 1.00 87.06 260 ILE A C 1
ATOM 2122 O O . ILE A 1 260 ? 1.092 3.846 28.315 1.00 87.06 260 ILE A O 1
ATOM 2126 N N . TYR A 1 261 ? 0.545 1.667 28.194 1.00 82.62 261 TYR A N 1
ATOM 2127 C CA . TYR A 1 261 ? -0.396 1.827 27.081 1.00 82.62 261 TYR A CA 1
ATOM 2128 C C . TYR A 1 261 ? -1.473 2.867 27.374 1.00 82.62 261 TYR A C 1
ATOM 2130 O O . TYR A 1 261 ? -1.732 3.700 26.521 1.00 82.62 261 TYR A O 1
ATOM 2138 N N . GLU A 1 262 ? -2.001 2.871 28.588 1.00 87.06 262 GLU A N 1
ATOM 2139 C CA . GLU A 1 262 ? -3.079 3.728 29.078 1.00 87.06 262 GLU A CA 1
ATOM 2140 C C . GLU A 1 262 ? -2.715 5.222 29.009 1.00 87.06 262 GLU A C 1
ATOM 2142 O O . GLU A 1 262 ? -3.583 6.083 28.924 1.00 87.06 262 GLU A O 1
ATOM 2147 N N . GLN A 1 263 ? -1.416 5.542 28.997 1.00 87.38 263 GLN A N 1
ATOM 2148 C CA . GLN A 1 263 ? -0.894 6.911 28.918 1.00 87.38 263 GLN A CA 1
ATOM 2149 C C . GLN A 1 263 ? -0.504 7.334 27.492 1.00 87.38 263 GLN A C 1
ATOM 2151 O O . GLN A 1 263 ? 0.022 8.439 27.285 1.00 87.38 263 GLN A O 1
ATOM 2156 N N . LYS A 1 264 ? -0.696 6.453 26.504 1.00 92.38 264 LYS A N 1
ATOM 2157 C CA . LYS A 1 264 ? -0.409 6.752 25.099 1.00 92.38 264 LYS A CA 1
ATOM 2158 C C . LYS A 1 264 ? -1.526 7.593 24.509 1.00 92.38 264 LYS A C 1
ATOM 2160 O O . LYS A 1 264 ? -2.704 7.365 24.765 1.00 92.38 264 LYS A O 1
ATOM 2165 N N . ILE A 1 265 ? -1.128 8.534 23.663 1.00 93.06 265 ILE A N 1
ATOM 2166 C CA . ILE A 1 265 ? -2.052 9.366 22.897 1.00 93.06 265 ILE A CA 1
ATOM 2167 C C . ILE A 1 265 ? -1.753 9.127 21.425 1.00 93.06 265 ILE A C 1
ATOM 2169 O O . ILE A 1 265 ? -0.610 9.257 20.985 1.00 93.06 265 ILE A O 1
ATOM 2173 N N . VAL A 1 266 ? -2.778 8.760 20.668 1.00 94.50 266 VAL A N 1
ATOM 2174 C CA . VAL A 1 266 ? -2.692 8.539 19.228 1.00 94.50 266 VAL A CA 1
ATOM 2175 C C . VAL A 1 266 ? -3.176 9.786 18.509 1.00 94.50 266 VAL A C 1
ATOM 2177 O O . VAL A 1 266 ? -4.279 10.264 18.761 1.00 94.50 266 VAL A O 1
ATOM 2180 N N . ASN A 1 267 ? -2.356 10.302 17.603 1.00 94.12 267 ASN A N 1
ATOM 2181 C CA . ASN A 1 267 ? -2.686 11.411 16.725 1.00 94.12 267 ASN A CA 1
ATOM 2182 C C . ASN A 1 267 ? -2.835 10.896 15.287 1.00 94.12 267 ASN A C 1
ATOM 2184 O O . ASN A 1 267 ? -1.879 10.378 14.713 1.00 94.12 267 ASN A O 1
ATOM 2188 N N . PHE A 1 268 ? -4.031 11.021 14.714 1.00 92.44 268 PHE A N 1
ATOM 2189 C CA . PHE A 1 268 ? -4.307 10.648 13.330 1.00 92.44 268 PHE A CA 1
ATOM 2190 C C . PHE A 1 268 ? -3.726 11.672 12.358 1.00 92.44 268 PHE A C 1
ATOM 2192 O O . PHE A 1 268 ? -4.044 12.860 12.423 1.00 92.44 268 PHE A O 1
ATOM 2199 N N . GLU A 1 269 ? -2.922 11.188 11.416 1.00 89.62 269 GLU A N 1
ATOM 2200 C CA . GLU A 1 269 ? -2.358 11.992 10.330 1.00 89.62 269 GLU A CA 1
ATOM 2201 C C . GLU A 1 269 ? -3.144 11.733 9.047 1.00 89.62 269 GLU A C 1
ATOM 2203 O O . GLU A 1 269 ? -3.735 12.660 8.493 1.00 89.62 269 GLU A O 1
ATOM 2208 N N . CYS A 1 270 ? -3.249 10.457 8.659 1.00 87.19 270 CYS A N 1
ATOM 2209 C CA . CYS A 1 270 ? -3.986 9.993 7.484 1.00 87.19 270 CYS A CA 1
ATOM 2210 C C . CYS A 1 270 ? -4.678 8.653 7.765 1.00 87.19 270 CYS A C 1
ATOM 2212 O O . CYS A 1 270 ? -4.248 7.860 8.606 1.00 87.19 270 CYS A O 1
ATOM 2214 N N . LEU A 1 271 ? -5.751 8.375 7.027 1.00 86.31 271 LEU A N 1
ATOM 2215 C CA . LEU A 1 271 ? -6.538 7.158 7.196 1.00 86.31 271 LEU A CA 1
ATOM 2216 C C . LEU A 1 271 ? -5.817 5.904 6.673 1.00 86.31 271 LEU A C 1
ATOM 2218 O O . LEU A 1 271 ? -5.972 4.843 7.260 1.00 86.31 271 LEU A O 1
ATOM 2222 N N . GLY A 1 272 ? -5.011 6.011 5.614 1.00 89.75 272 GLY A N 1
ATOM 2223 C CA . GLY A 1 272 ? -4.223 4.905 5.059 1.00 89.75 272 GLY A CA 1
ATOM 2224 C C . GLY A 1 272 ? -2.843 4.777 5.704 1.00 89.75 272 GLY A C 1
ATOM 2225 O O . GLY A 1 272 ? -2.216 5.776 6.058 1.00 89.75 272 GLY A O 1
ATOM 2226 N N . TRP A 1 273 ? -2.336 3.548 5.841 1.00 92.56 273 TRP A N 1
ATOM 2227 C CA . TRP A 1 273 ? -0.970 3.326 6.326 1.00 92.56 273 TRP A CA 1
ATOM 2228 C C . TRP A 1 273 ? 0.069 4.004 5.419 1.00 92.56 273 TRP A C 1
ATOM 2230 O O . TRP A 1 273 ? -0.017 3.904 4.197 1.00 92.56 273 TRP A O 1
ATOM 2240 N N . GLY A 1 274 ? 1.070 4.659 6.013 1.00 88.62 274 GLY A N 1
ATOM 2241 C CA . GLY A 1 274 ? 2.142 5.347 5.275 1.00 88.62 274 GLY A CA 1
ATOM 2242 C C . GLY A 1 274 ? 1.718 6.660 4.602 1.00 88.62 274 GLY A C 1
ATOM 2243 O O . GLY A 1 274 ? 2.546 7.309 3.955 1.00 88.62 274 GLY A O 1
ATOM 2244 N N . GLY A 1 275 ? 0.451 7.055 4.768 1.00 87.31 275 GLY A N 1
ATOM 2245 C CA . GLY A 1 275 ? -0.119 8.250 4.148 1.00 87.31 275 GLY A CA 1
ATOM 2246 C C . GLY A 1 275 ? -0.521 8.078 2.697 1.00 87.31 275 GLY A C 1
ATOM 2247 O O . GLY A 1 275 ? -0.864 9.066 2.064 1.00 87.31 275 GLY A O 1
ATOM 2248 N N . TYR A 1 276 ? -0.473 6.849 2.183 1.00 89.69 276 TYR A N 1
ATOM 2249 C CA . TYR A 1 276 ? -0.841 6.558 0.806 1.00 89.69 276 TYR A CA 1
ATOM 2250 C C . TYR A 1 276 ? -2.359 6.604 0.616 1.00 89.69 276 TYR A C 1
ATOM 2252 O O . TYR A 1 276 ? -3.134 6.188 1.489 1.00 89.69 276 TYR A O 1
ATOM 2260 N N . GLN A 1 277 ? -2.780 7.034 -0.564 1.00 87.69 277 GLN A N 1
ATOM 2261 C CA . GLN A 1 277 ? -4.155 7.010 -1.027 1.00 87.69 277 GLN A CA 1
ATOM 2262 C C . GLN A 1 277 ? -4.465 5.632 -1.626 1.00 87.69 277 GLN A C 1
ATOM 2264 O O . GLN A 1 277 ? -4.341 5.365 -2.821 1.00 87.69 277 GLN A O 1
ATOM 2269 N N . TYR A 1 278 ? -4.837 4.700 -0.750 1.00 91.12 278 TYR A N 1
ATOM 2270 C CA . TYR A 1 278 ? -5.275 3.373 -1.176 1.00 91.12 278 TYR A CA 1
ATOM 2271 C C . TYR A 1 278 ? -6.577 3.473 -1.959 1.00 91.12 278 TYR A C 1
ATOM 2273 O O . TYR A 1 278 ? -7.545 4.067 -1.484 1.00 91.12 278 TYR A O 1
ATOM 2281 N N . ARG A 1 279 ? -6.660 2.768 -3.087 1.00 87.12 279 ARG A N 1
ATOM 2282 C CA . ARG A 1 279 ? -7.881 2.723 -3.899 1.00 87.12 279 ARG A CA 1
ATOM 2283 C C . ARG A 1 279 ? -9.088 2.198 -3.122 1.00 87.12 279 ARG A C 1
ATOM 2285 O O . ARG A 1 279 ? -10.190 2.714 -3.237 1.00 87.12 279 ARG A O 1
ATOM 2292 N N . ALA A 1 280 ? -8.873 1.201 -2.268 1.00 85.62 280 ALA A N 1
ATOM 2293 C CA . ALA A 1 280 ? -9.902 0.655 -1.380 1.00 85.62 280 ALA A CA 1
ATOM 2294 C C . ALA A 1 280 ? -10.500 1.697 -0.414 1.00 85.62 280 ALA A C 1
ATOM 2296 O O . ALA A 1 280 ? -11.513 1.438 0.235 1.00 85.62 280 ALA A O 1
ATOM 2297 N N . LEU A 1 281 ? -9.843 2.851 -0.285 1.00 85.50 281 LEU A N 1
ATOM 2298 C CA . LEU A 1 281 ? -10.196 3.972 0.568 1.00 85.50 281 LEU A CA 1
ATOM 2299 C C . LEU A 1 281 ? -10.479 5.254 -0.248 1.00 85.50 281 LEU A C 1
ATOM 2301 O O . LEU A 1 281 ? -10.723 6.291 0.357 1.00 85.50 281 LEU A O 1
ATOM 2305 N N . SER A 1 282 ? -10.492 5.203 -1.591 1.00 68.44 282 SER A N 1
ATOM 2306 C CA . SER A 1 282 ? -10.548 6.386 -2.477 1.00 68.44 282 SER A CA 1
ATOM 2307 C C . SER A 1 282 ? -11.884 7.141 -2.477 1.00 68.44 282 SER A C 1
ATOM 2309 O O . SER A 1 282 ? -11.960 8.270 -2.948 1.00 68.44 282 SER A O 1
ATOM 2311 N N . TYR A 1 283 ? -12.938 6.588 -1.865 1.00 62.25 283 TYR A N 1
ATOM 2312 C CA . TYR A 1 283 ? -14.195 7.303 -1.574 1.00 62.25 283 TYR A CA 1
ATOM 2313 C C . TYR A 1 283 ? -14.047 8.387 -0.478 1.00 62.25 283 TYR A C 1
ATOM 2315 O O . TYR A 1 283 ? -15.037 8.892 0.071 1.00 62.25 283 TYR A O 1
ATOM 2323 N N . MET A 1 284 ? -12.813 8.711 -0.094 1.00 57.47 284 MET A N 1
ATOM 2324 C CA . MET A 1 284 ? -12.460 9.570 1.032 1.00 57.47 284 MET A CA 1
ATOM 2325 C C . MET A 1 284 ? -11.480 10.623 0.516 1.00 57.47 284 MET A C 1
ATOM 2327 O O . MET A 1 284 ? -10.423 10.282 -0.006 1.00 57.47 284 MET A O 1
ATOM 2331 N N . SER A 1 285 ? -11.880 11.899 0.573 1.00 47.31 285 SER A N 1
ATOM 2332 C CA . SER A 1 285 ? -11.161 13.000 -0.080 1.00 47.31 285 SER A CA 1
ATOM 2333 C C . SER A 1 285 ? -9.716 13.072 0.398 1.00 47.31 285 SER A C 1
ATOM 2335 O O . SER A 1 285 ? -9.471 13.169 1.604 1.00 47.31 285 SER A O 1
ATOM 2337 N N . SER A 1 286 ? -8.774 13.064 -0.534 1.00 51.25 286 SER A N 1
ATOM 2338 C CA . SER A 1 286 ? -7.359 13.080 -0.216 1.00 51.25 286 SER A CA 1
ATOM 2339 C C . SER A 1 286 ? -6.767 14.491 -0.275 1.00 51.25 286 SER A C 1
ATOM 2341 O O . SER A 1 286 ? -7.168 15.351 -1.057 1.00 51.25 286 SER A O 1
ATOM 2343 N N . ILE A 1 287 ? -5.811 14.710 0.628 1.00 52.78 287 ILE A N 1
ATOM 2344 C CA . ILE A 1 287 ? -4.957 15.900 0.765 1.00 52.78 287 ILE A CA 1
ATOM 2345 C C . ILE A 1 287 ? -3.785 15.830 -0.246 1.00 52.78 287 ILE A C 1
ATOM 2347 O O . ILE A 1 287 ? -2.939 16.719 -0.298 1.00 52.78 287 ILE A O 1
ATOM 2351 N N . THR A 1 288 ? -3.707 14.769 -1.056 1.00 61.00 288 THR A N 1
ATOM 2352 C CA . THR A 1 288 ? -2.605 14.526 -1.988 1.00 61.00 288 THR A CA 1
ATOM 2353 C C . THR A 1 288 ? -2.642 15.504 -3.162 1.00 61.00 288 THR A C 1
ATOM 2355 O O . THR A 1 288 ? -3.721 15.852 -3.656 1.00 61.00 288 THR A O 1
ATOM 2358 N N . PRO A 1 289 ? -1.467 15.950 -3.644 1.00 62.12 289 PRO A N 1
ATOM 2359 C CA . PRO A 1 289 ? -1.392 16.762 -4.844 1.00 62.12 289 PRO A CA 1
ATOM 2360 C C . PRO A 1 289 ? -2.069 16.029 -6.002 1.00 62.12 289 PRO A C 1
ATOM 2362 O O . PRO A 1 289 ? -1.703 14.903 -6.335 1.00 62.12 289 PRO A O 1
ATOM 2365 N N . ARG A 1 290 ? -3.036 16.695 -6.643 1.00 77.06 290 ARG A N 1
ATOM 2366 C CA . ARG A 1 290 ? -3.670 16.201 -7.878 1.00 77.06 290 ARG A CA 1
ATOM 2367 C C . ARG A 1 290 ? -2.701 16.137 -9.054 1.00 77.06 290 ARG A C 1
ATOM 2369 O O . ARG A 1 290 ? -3.049 15.621 -10.101 1.00 77.06 290 ARG A O 1
ATOM 2376 N N . TRP A 1 291 ? -1.507 16.688 -8.891 1.00 87.31 291 TRP A N 1
ATOM 2377 C CA . TRP A 1 291 ? -0.520 16.836 -9.940 1.00 87.31 291 TRP A CA 1
ATOM 2378 C C . TRP A 1 291 ? 0.844 16.320 -9.489 1.00 87.31 291 TRP A C 1
ATOM 2380 O O . TRP A 1 291 ? 1.126 16.226 -8.292 1.00 87.31 291 TRP A O 1
ATOM 2390 N N . ILE A 1 292 ? 1.685 15.987 -10.459 1.00 91.06 292 ILE A N 1
ATOM 2391 C CA . ILE A 1 292 ? 3.067 15.561 -10.266 1.00 91.06 292 ILE A CA 1
ATOM 2392 C C . ILE A 1 292 ? 3.945 16.197 -11.340 1.00 91.06 292 ILE A C 1
ATOM 2394 O O . ILE A 1 292 ? 3.519 16.335 -12.484 1.00 91.06 292 ILE A O 1
ATOM 2398 N N . GLU A 1 293 ? 5.153 16.605 -10.962 1.00 91.50 293 GLU A N 1
ATOM 2399 C CA . GLU A 1 293 ? 6.158 17.084 -11.907 1.00 91.50 293 GLU A CA 1
ATOM 2400 C C . GLU A 1 293 ? 7.094 15.937 -12.291 1.00 91.50 293 GLU A C 1
ATOM 2402 O O . GLU A 1 293 ? 7.708 15.308 -11.426 1.00 91.50 293 GLU A O 1
ATOM 2407 N N . LEU A 1 294 ? 7.185 15.653 -13.587 1.00 90.56 294 LEU A N 1
ATOM 2408 C CA . LEU A 1 294 ? 8.046 14.627 -14.162 1.00 90.56 294 LEU A CA 1
ATOM 2409 C C . LEU A 1 294 ? 8.792 15.251 -15.337 1.00 90.56 294 LEU A C 1
ATOM 2411 O O . LEU A 1 294 ? 8.165 15.743 -16.268 1.00 90.56 294 LEU A O 1
ATOM 2415 N N . ASN A 1 295 ? 10.126 15.245 -15.283 1.00 86.88 295 ASN A N 1
ATOM 2416 C CA . ASN A 1 295 ? 10.992 15.783 -16.340 1.00 86.88 295 ASN A CA 1
ATOM 2417 C C . ASN A 1 295 ? 10.654 17.230 -16.765 1.00 86.88 295 ASN A C 1
ATOM 2419 O O . ASN A 1 295 ? 10.725 17.563 -17.943 1.00 86.88 295 ASN A O 1
ATOM 2423 N N . GLY A 1 296 ? 10.296 18.091 -15.805 1.00 83.81 296 GLY A N 1
ATOM 2424 C CA . GLY A 1 296 ? 9.955 19.495 -16.069 1.00 83.81 296 GLY A CA 1
ATOM 2425 C C . GLY A 1 296 ? 8.553 19.709 -16.646 1.00 83.81 296 GLY A C 1
ATOM 2426 O O . GLY A 1 296 ? 8.233 20.806 -17.091 1.00 83.81 296 GLY A O 1
ATOM 2427 N N . GLU A 1 297 ? 7.697 18.689 -16.640 1.00 87.75 297 GLU A N 1
ATOM 2428 C CA . GLU A 1 297 ? 6.305 18.783 -17.073 1.00 87.75 297 GLU A CA 1
ATOM 2429 C C . GLU A 1 297 ? 5.361 18.386 -15.942 1.00 87.75 297 GLU A C 1
ATOM 2431 O O . GLU A 1 297 ? 5.661 17.499 -15.138 1.00 87.75 297 GLU A O 1
ATOM 2436 N N . ARG A 1 298 ? 4.200 19.042 -15.872 1.00 90.88 298 ARG A N 1
ATOM 2437 C CA . ARG A 1 298 ? 3.222 18.817 -14.810 1.00 90.88 298 ARG A CA 1
ATOM 2438 C C . ARG A 1 298 ? 2.038 18.018 -15.329 1.00 90.88 298 ARG A C 1
ATOM 2440 O O . ARG A 1 298 ? 1.311 18.479 -16.203 1.00 90.88 298 ARG A O 1
ATOM 2447 N N . TYR A 1 299 ? 1.807 16.864 -14.723 1.00 90.75 299 TYR A N 1
ATOM 2448 C CA . TYR A 1 299 ? 0.754 15.919 -15.084 1.00 90.75 299 TYR A CA 1
ATOM 2449 C C . TYR A 1 299 ? -0.292 15.816 -13.985 1.00 90.75 299 TYR A C 1
ATOM 2451 O O . TYR A 1 299 ? 0.046 15.974 -12.812 1.00 90.75 299 TYR A O 1
ATOM 2459 N N . ASP A 1 300 ? -1.535 15.489 -14.336 1.00 90.31 300 ASP A N 1
ATOM 2460 C CA . ASP A 1 300 ? -2.502 14.958 -13.383 1.00 90.31 300 ASP A CA 1
ATOM 2461 C C . ASP A 1 300 ? -1.968 13.619 -12.861 1.00 90.31 300 ASP A C 1
ATOM 2463 O O . ASP A 1 300 ? -1.685 12.690 -13.619 1.00 90.31 300 ASP A O 1
ATOM 2467 N N . ALA A 1 301 ? -1.796 13.524 -11.547 1.00 90.06 301 ALA A N 1
ATOM 2468 C CA . ALA A 1 301 ? -1.151 12.385 -10.917 1.00 90.06 301 ALA A CA 1
ATOM 2469 C C . ALA A 1 301 ? -2.012 11.114 -10.935 1.00 90.06 301 ALA A C 1
ATOM 2471 O O . ALA A 1 301 ? -1.505 10.078 -10.522 1.00 90.06 301 ALA A O 1
ATOM 2472 N N . SER A 1 302 ? -3.279 11.177 -11.357 1.00 88.12 302 SER A N 1
ATOM 2473 C CA . SER A 1 302 ? -4.231 10.052 -11.367 1.00 88.12 302 SER A CA 1
ATOM 2474 C C . SER A 1 302 ? -4.735 9.707 -12.771 1.00 88.12 302 SER A C 1
ATOM 2476 O O . SER A 1 302 ? -5.005 8.539 -13.052 1.00 88.12 302 SER A O 1
ATOM 2478 N N . LEU A 1 303 ? -4.872 10.720 -13.631 1.00 87.19 303 LEU A N 1
ATOM 2479 C CA . LEU A 1 303 ? -5.417 10.607 -14.989 1.00 87.19 303 LEU A CA 1
ATOM 2480 C C . LEU A 1 303 ? -4.365 10.833 -16.081 1.00 87.19 303 LEU A C 1
ATOM 2482 O O . LEU A 1 303 ? -4.614 10.536 -17.239 1.00 87.19 303 LEU A O 1
ATOM 2486 N N . GLY A 1 304 ? -3.190 11.361 -15.733 1.00 83.81 304 GLY A N 1
ATOM 2487 C CA . GLY A 1 304 ? -2.073 11.520 -16.662 1.00 83.81 304 GLY A CA 1
ATOM 2488 C C . GLY A 1 304 ? -2.212 12.633 -17.702 1.00 83.81 304 GLY A C 1
ATOM 2489 O O . GLY A 1 304 ? -1.314 12.794 -18.523 1.00 83.81 304 GLY A O 1
ATOM 2490 N N . GLY A 1 305 ? -3.284 13.427 -17.663 1.00 84.12 305 GLY A N 1
ATOM 2491 C CA . GLY A 1 305 ? -3.425 14.609 -18.514 1.00 84.12 305 GLY A CA 1
ATOM 2492 C C . GLY A 1 305 ? -2.367 15.668 -18.195 1.00 84.12 305 GLY A C 1
ATOM 2493 O O . GLY A 1 305 ? -2.097 15.947 -17.024 1.00 84.12 305 GLY A O 1
ATOM 2494 N N . LEU A 1 306 ? -1.759 16.269 -19.221 1.00 85.38 306 LEU A N 1
ATOM 2495 C CA . LEU A 1 306 ? -0.835 17.391 -19.043 1.00 85.38 306 LEU A CA 1
ATOM 2496 C C . LEU A 1 306 ? -1.608 18.602 -18.496 1.00 85.38 306 LEU A C 1
ATOM 2498 O O . LEU A 1 306 ? -2.620 19.006 -19.064 1.00 85.38 306 LEU A O 1
ATOM 2502 N N . VAL A 1 307 ? -1.139 19.168 -17.385 1.00 79.50 307 VAL A N 1
ATOM 2503 C CA . VAL A 1 307 ? -1.790 20.301 -16.713 1.00 79.50 307 VAL A CA 1
ATOM 2504 C C . VAL A 1 307 ? -1.214 21.625 -17.220 1.00 79.50 307 VAL A C 1
ATOM 2506 O O . VAL A 1 307 ? -1.995 22.508 -17.554 1.00 79.50 307 VAL A O 1
ATOM 2509 N N . ILE A 1 308 ? 0.123 21.764 -17.278 1.00 66.88 308 ILE A N 1
ATOM 2510 C CA . ILE A 1 308 ? 0.878 22.918 -17.825 1.00 66.88 308 ILE A CA 1
ATOM 2511 C C . ILE A 1 308 ? 2.295 22.440 -18.226 1.00 66.88 308 ILE A C 1
ATOM 2513 O O . ILE A 1 308 ? 2.910 21.674 -17.476 1.00 66.88 308 ILE A O 1
ATOM 2517 N N . SER A 1 309 ? 2.844 22.915 -19.353 1.00 55.59 309 SER A N 1
ATOM 2518 C CA . SER A 1 309 ? 4.275 22.777 -19.688 1.00 55.59 309 SER A CA 1
ATOM 2519 C C . SER A 1 309 ? 5.075 23.889 -18.995 1.00 55.59 309 SER A C 1
ATOM 2521 O O . SER A 1 309 ? 4.745 25.062 -19.151 1.00 55.59 309 SER A O 1
ATOM 2523 N N . VAL A 1 310 ? 6.128 23.579 -18.227 1.00 54.41 310 VAL A N 1
ATOM 2524 C CA . VAL A 1 310 ? 6.893 24.605 -17.474 1.00 54.41 310 VAL A CA 1
ATOM 2525 C C . VAL A 1 310 ? 7.521 25.666 -18.401 1.00 54.41 310 VAL A C 1
ATOM 2527 O O . VAL A 1 310 ? 7.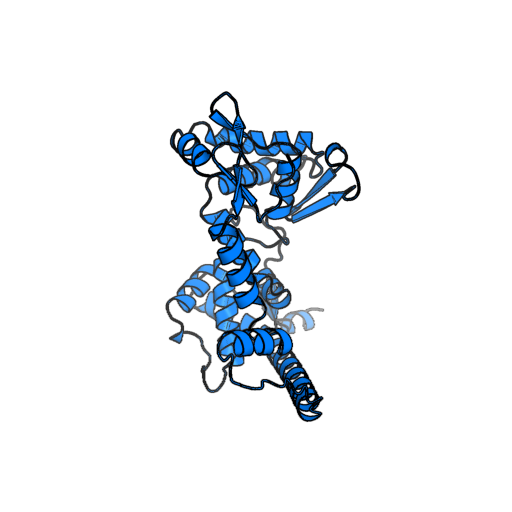718 26.804 -17.980 1.00 54.41 310 VAL A O 1
ATOM 2530 N N . SER A 1 311 ? 7.705 25.351 -19.687 1.00 48.78 311 SER A N 1
ATOM 2531 C CA . SER A 1 311 ? 8.102 26.290 -20.752 1.00 48.78 311 SER A CA 1
ATOM 2532 C C . SER A 1 311 ? 7.162 27.495 -20.912 1.00 48.78 311 SER A C 1
ATOM 2534 O O . SER A 1 311 ? 7.596 28.569 -21.324 1.00 48.78 311 SER A O 1
ATOM 2536 N N . GLU A 1 312 ? 5.877 27.340 -20.588 1.00 45.25 312 GLU A N 1
ATOM 2537 C CA . GLU A 1 312 ? 4.866 28.398 -20.717 1.00 45.25 312 GLU A CA 1
ATOM 2538 C C . GLU A 1 312 ? 4.834 29.328 -19.493 1.00 45.25 312 GLU A C 1
ATOM 2540 O O . GLU A 1 312 ? 4.431 30.485 -19.602 1.00 45.25 312 GLU A O 1
ATOM 2545 N N . LEU A 1 313 ? 5.328 28.872 -18.335 1.00 45.66 313 LEU A N 1
ATOM 2546 C CA . LEU A 1 313 ? 5.409 29.684 -17.114 1.00 45.66 313 LEU A CA 1
ATOM 2547 C C . LEU A 1 313 ? 6.565 30.695 -17.154 1.00 45.66 313 LEU A C 1
ATOM 2549 O O . LEU A 1 313 ? 6.465 31.746 -16.530 1.00 45.66 313 LEU A O 1
ATOM 2553 N N . SER A 1 314 ? 7.630 30.423 -17.916 1.00 43.84 314 SER A N 1
ATOM 2554 C CA . SER A 1 314 ? 8.758 31.352 -18.107 1.00 43.84 314 SER A CA 1
ATOM 2555 C C . SER A 1 314 ? 8.491 32.488 -19.100 1.00 43.84 314 SER A C 1
ATOM 2557 O O . SER A 1 314 ? 9.298 33.404 -19.190 1.00 43.84 314 SER A O 1
ATOM 2559 N N . ILE A 1 315 ? 7.389 32.436 -19.855 1.00 45.50 315 ILE A N 1
ATOM 2560 C CA . ILE A 1 315 ? 6.999 33.492 -20.811 1.00 45.50 315 ILE A CA 1
ATOM 2561 C C . ILE A 1 315 ? 5.972 34.454 -20.176 1.00 45.50 315 ILE A C 1
ATOM 2563 O O . ILE A 1 315 ? 5.746 35.548 -20.685 1.00 45.50 315 ILE A O 1
ATOM 2567 N N . ALA A 1 316 ? 5.375 34.072 -19.041 1.00 41.94 316 ALA A N 1
ATOM 2568 C CA . ALA A 1 316 ? 4.328 34.826 -18.350 1.00 41.94 316 ALA A CA 1
ATOM 2569 C C . ALA A 1 316 ? 4.787 35.520 -17.045 1.00 41.94 316 ALA A C 1
ATOM 2571 O O . ALA A 1 316 ? 3.937 36.027 -16.310 1.00 41.94 316 ALA A O 1
ATOM 2572 N N . ALA A 1 317 ? 6.094 35.540 -16.751 1.00 38.81 317 ALA A N 1
ATOM 2573 C CA . ALA A 1 317 ? 6.706 36.223 -15.604 1.00 38.81 317 ALA A CA 1
ATOM 2574 C C . ALA A 1 317 ? 7.675 37.315 -16.075 1.00 38.81 317 ALA A C 1
ATOM 2576 O O . ALA A 1 317 ? 7.695 38.390 -15.436 1.00 38.81 317 ALA A O 1
#

Radius of gyration: 27.26 Å; chains: 1; bounding box: 67×81×61 Å

Foldseek 3Di:
DDPPQQWDADPNDTHGPVVSVVVVVVVCCVVDCPPPQVVVQVVVCVVVVPDDGDRDDDPPPVVVVVVVVVVVVVVVLVVVLVVCLLVLLLVLLVVLQVVQHWLQRSLVVCVVPVVPQPDDCVPRVSSSVSNNQSSLQCNWFQFQVVSVVCVVVVCSVLSVVLSCCLQPPPLNVLQLVLCLVQQPVDPPHALKDFLVRLQVSSVVSQVVCVVPPVVLVVQVVDPDVAWHADPVSGIGGHSQSSVVVCQSAFDWDWPPPVDDRRPIMIGGDGSGPPLTHTPSNVVHDHPDPLWDDGPQWIARRTRSHTPDRNVVVVVVD

Secondary structure (DSSP, 8-state):
----TTEEEETTEEEE-HHHHHHHHHHHHHHHTTT-HHHHHHHHHHH-TTS---------HHHHHHHHHHHHHHHHHHHHHHHHHHHHHHHHHHHHHHTT--HHHHHHHHHH-GGGSSS-TTTSHHHHHHHHHHHHHTTTBSSHHHHHHHHHHT-HHHHHHHHHHHHH-HHHHHHHHHHIIIIIS-TT--SEEEHHHHHHHHHHHHGGGTT-HHHHHHHHH---TTEEE-TTS-EEE-HHHHHHHHHHHSEEEEETTTS-GGG-EEEEEESSGGG--BGGGTTS---S-SEEEETTEEEETTT--EEEEHHHHTS--

Organism: NCBI:txid1977882